Protein AF-A0A6P8BNG7-F1 (afdb_monomer)

pLDDT: mean 71.92, std 18.27, range [29.61, 96.62]

Solvent-accessible surface area (backbone atoms only — not comparable to full-atom values): 13977 Å² total; per-residue (Å²): 140,61,68,69,61,47,49,58,65,32,48,89,74,22,69,68,39,31,49,51,52,50,54,54,48,46,53,56,26,31,39,44,62,36,64,64,68,92,73,90,42,76,70,61,62,74,72,51,60,65,70,62,52,53,53,48,52,54,29,51,51,50,28,48,56,41,68,75,39,103,54,68,57,58,70,78,61,33,73,74,54,62,38,73,68,58,69,58,66,58,50,67,60,39,77,77,53,88,87,88,82,93,77,88,77,88,73,80,86,69,86,77,78,82,77,82,83,78,64,98,82,62,87,66,76,75,76,78,73,74,79,76,81,55,75,90,72,54,78,91,44,72,71,58,53,53,54,52,50,47,50,51,33,50,53,52,52,50,49,55,54,49,53,53,48,53,53,38,70,73,55,38,74,57,60,82,71,38,67,66,51,56,48,47,60,66,66,64,47,79,58,47,62,55,50,51,54,52,48,52,51,33,50,55,51,38,51,54,51,47,52,55,48,52,49,48,67,65,45,65,78,75,66,86,76,88,129

Sequence (227 aa):
MSSLLQSFLDPKKNSSAAHHVKAALSRRLRNCGYRCNEVESKEVFNRLPRETVDAQNHGLKRAMDLSASPGFLPQNLQAMQTPFRSSLLAHVKKEAGQIPVFHQARFFSSGAAEQKHSDPTDTKMNILRPLSPHLPVYKPQLNSTLSITFRISGMFLSAVVFSFYLIYLKMGPICLSFNSFYQFLFYSSKLHLVTLELSALAIAYHIWGGIRHLRQDFGGLRGKRLK

Secondary structure (DSSP, 8-state):
--HHHHHHH-TTT-HHHHHHHHHHHHHHHHHHT--------HHHHHTS-HHHHHHHHHHHHHHHHHHHSSPPPPHHHHHT--TT--HHHHHHHHTTS----------------------TT--------PPPP-TTTPPPPHHHHHHHHHHHHHHHHHHHHHHHHHHHHHHTTHHHH-HHHHHHHHHS-THHHHHHHHHHHHHHHHHHHHHHHHHHHHHGGG-----

Organism: Punica granatum (NCBI:txid22663)

Structure (mmCIF, N/CA/C/O backbone):
data_AF-A0A6P8BNG7-F1
#
_entry.id   AF-A0A6P8BNG7-F1
#
loop_
_atom_site.group_PDB
_atom_site.id
_atom_site.type_symbol
_atom_site.label_atom_id
_atom_site.label_alt_id
_atom_site.label_comp_id
_atom_site.label_asym_id
_atom_site.label_entity_id
_atom_site.label_seq_id
_atom_site.pdbx_PDB_ins_code
_atom_site.Cartn_x
_atom_site.Cartn_y
_atom_site.Cartn_z
_atom_site.occupancy
_atom_site.B_iso_or_equiv
_atom_site.auth_seq_id
_atom_site.auth_comp_id
_atom_site.auth_asym_id
_atom_site.auth_atom_id
_atom_site.pdbx_PDB_model_num
ATOM 1 N N . MET A 1 1 ? 0.221 -33.194 -0.164 1.00 48.75 1 MET A N 1
ATOM 2 C CA . MET A 1 1 ? -0.411 -33.956 0.944 1.00 48.75 1 MET A CA 1
ATOM 3 C C . MET A 1 1 ? -1.652 -33.243 1.521 1.00 48.75 1 MET A C 1
ATOM 5 O O . MET A 1 1 ? -1.891 -33.309 2.717 1.00 48.75 1 MET A O 1
ATOM 9 N N . SER A 1 2 ? -2.469 -32.567 0.699 1.00 59.56 2 SER A N 1
ATOM 10 C CA . SER A 1 2 ? -3.514 -31.629 1.164 1.00 59.56 2 SER A CA 1
ATOM 11 C C . SER A 1 2 ? -4.967 -32.084 0.952 1.00 59.56 2 SER A C 1
ATOM 13 O O . SER A 1 2 ? -5.852 -31.527 1.595 1.00 59.56 2 SER A O 1
ATOM 15 N N . SER A 1 3 ? -5.249 -33.095 0.117 1.00 64.25 3 SER A N 1
ATOM 16 C CA . SER A 1 3 ? -6.641 -33.489 -0.182 1.00 64.25 3 SER A CA 1
ATOM 17 C C . SER A 1 3 ? -7.292 -34.337 0.919 1.00 64.25 3 SER A C 1
ATOM 19 O O . SER A 1 3 ? -8.481 -34.184 1.193 1.00 64.25 3 SER A O 1
ATOM 21 N N . LEU A 1 4 ? -6.512 -35.180 1.609 1.00 65.06 4 LEU A N 1
ATOM 22 C CA . LEU A 1 4 ? -7.011 -35.996 2.722 1.00 65.06 4 LEU A CA 1
ATOM 23 C C . LEU A 1 4 ? -7.458 -35.119 3.897 1.00 65.06 4 LEU A C 1
ATOM 25 O O . LEU A 1 4 ? -8.572 -35.282 4.386 1.00 65.06 4 LEU A O 1
ATOM 29 N N . LEU A 1 5 ? -6.656 -34.127 4.294 1.00 65.94 5 LEU A N 1
ATOM 30 C CA . LEU A 1 5 ? -7.022 -33.200 5.373 1.00 65.94 5 LEU A CA 1
ATOM 31 C C . LEU A 1 5 ? -8.223 -32.313 5.016 1.00 65.94 5 LEU A C 1
ATOM 33 O O . LEU A 1 5 ? -9.061 -32.064 5.879 1.00 65.94 5 LEU A O 1
ATOM 37 N N . GLN A 1 6 ? -8.359 -31.895 3.753 1.00 67.62 6 GLN A N 1
ATOM 38 C CA . GLN A 1 6 ? -9.561 -31.191 3.291 1.00 67.62 6 GLN A CA 1
ATOM 39 C C . GLN A 1 6 ? -10.814 -32.066 3.419 1.00 67.62 6 GLN A C 1
ATOM 41 O O . GLN A 1 6 ? -11.834 -31.598 3.914 1.00 67.62 6 GLN A O 1
ATOM 46 N N . SER A 1 7 ? -10.726 -33.359 3.090 1.00 66.19 7 SER A N 1
ATOM 47 C CA . SER A 1 7 ? -11.871 -34.272 3.217 1.00 66.19 7 SER A CA 1
ATOM 48 C C . SER A 1 7 ? -12.347 -34.469 4.664 1.00 66.19 7 SER A C 1
ATOM 50 O O . SER A 1 7 ? -13.546 -34.623 4.894 1.00 66.19 7 SER A O 1
ATOM 52 N N . PHE A 1 8 ? -11.434 -34.395 5.641 1.00 71.56 8 PHE A N 1
ATOM 53 C CA . PHE A 1 8 ? -11.777 -34.472 7.065 1.00 71.56 8 PHE A CA 1
ATOM 54 C C . PHE A 1 8 ? -12.420 -33.186 7.597 1.00 71.56 8 PHE A C 1
ATOM 56 O O . PHE A 1 8 ? -13.224 -33.252 8.530 1.00 71.56 8 PHE A O 1
ATOM 63 N N . LEU A 1 9 ? -12.076 -32.034 7.015 1.00 73.38 9 LEU A N 1
ATOM 64 C CA . LEU A 1 9 ? -12.580 -30.717 7.409 1.00 73.38 9 LEU A CA 1
ATOM 65 C C . LEU A 1 9 ? -13.880 -30.326 6.687 1.00 73.38 9 LEU A C 1
ATOM 67 O O . LEU A 1 9 ? -14.610 -29.473 7.190 1.00 73.38 9 LEU A O 1
ATOM 71 N N . ASP A 1 10 ? -14.194 -30.952 5.550 1.00 75.19 10 ASP A N 1
ATOM 72 C CA . ASP A 1 10 ? -15.403 -30.685 4.772 1.00 75.19 10 ASP A CA 1
ATOM 73 C C . ASP A 1 10 ? -16.670 -31.192 5.503 1.00 75.19 10 ASP A C 1
ATOM 75 O O . ASP A 1 10 ? -16.908 -32.405 5.574 1.00 75.19 10 ASP A O 1
ATOM 79 N N . PRO A 1 11 ? -17.577 -30.305 5.969 1.00 72.06 11 PRO A N 1
ATOM 80 C CA . PRO A 1 11 ? -18.799 -30.706 6.675 1.00 72.06 11 PRO A CA 1
ATOM 81 C C . PRO A 1 11 ? -19.807 -31.433 5.772 1.00 72.06 11 PRO A C 1
ATOM 83 O O . PRO A 1 11 ? -20.764 -32.015 6.267 1.00 72.06 11 PRO A O 1
ATOM 86 N N . LYS A 1 12 ? -19.608 -31.410 4.448 1.00 75.12 12 LYS A N 1
ATOM 87 C CA . LYS A 1 12 ? -20.410 -32.190 3.494 1.00 75.12 12 LYS A CA 1
ATOM 88 C C . LYS A 1 12 ? -19.975 -33.656 3.403 1.00 75.12 12 LYS A C 1
ATOM 90 O O . LYS A 1 12 ? -20.780 -34.490 3.010 1.00 75.12 12 LYS A O 1
ATOM 95 N N . LYS A 1 13 ? -18.717 -33.967 3.732 1.00 77.75 13 LYS A N 1
ATOM 96 C CA . LYS A 1 13 ? -18.130 -35.310 3.581 1.00 77.75 13 LYS A CA 1
ATOM 97 C C . LYS A 1 13 ? -17.953 -36.028 4.917 1.00 77.75 13 LYS A C 1
ATOM 99 O O . LYS A 1 13 ? -17.973 -37.252 4.952 1.00 77.75 13 LYS A O 1
ATOM 104 N N . ASN A 1 14 ? -17.817 -35.280 6.014 1.00 81.44 14 ASN A N 1
ATOM 105 C CA . ASN A 1 14 ? -17.599 -35.826 7.347 1.00 81.44 14 ASN A CA 1
ATOM 106 C C . ASN A 1 14 ? -18.756 -35.483 8.305 1.00 81.44 14 ASN A C 1
ATOM 108 O O . ASN A 1 14 ? -18.987 -34.319 8.633 1.00 81.44 14 ASN A O 1
ATOM 112 N N . SER A 1 15 ? -19.441 -36.514 8.809 1.00 79.00 15 SER A N 1
ATOM 113 C CA . SER A 1 15 ? -20.569 -36.384 9.744 1.00 79.00 15 SER A CA 1
ATOM 114 C C . SER A 1 15 ? -20.177 -35.728 11.076 1.00 79.00 15 SER A C 1
ATOM 116 O O . SER A 1 15 ? -20.947 -34.941 11.629 1.00 79.00 15 SER A O 1
ATOM 118 N N . SER A 1 16 ? -18.957 -35.964 11.577 1.00 76.88 16 SER A N 1
ATOM 119 C CA . SER A 1 16 ? -18.498 -35.339 12.826 1.00 76.88 16 SER A CA 1
ATOM 120 C C . SER A 1 16 ? -18.251 -33.841 12.641 1.00 76.88 16 SER A C 1
ATOM 122 O O . SER A 1 16 ? -18.732 -33.034 13.440 1.00 76.88 16 SER A O 1
ATOM 124 N N . ALA A 1 17 ? -17.605 -33.446 11.539 1.00 79.06 17 ALA A N 1
ATOM 125 C CA . ALA A 1 17 ? -17.449 -32.044 11.159 1.00 79.06 17 ALA A CA 1
ATOM 126 C C . ALA A 1 17 ? -18.817 -31.370 10.950 1.00 79.06 17 ALA A C 1
ATOM 128 O O . ALA A 1 17 ? -19.047 -30.270 11.457 1.00 79.06 17 ALA A O 1
ATOM 129 N N . ALA A 1 18 ? -19.761 -32.057 10.298 1.00 77.44 18 ALA A N 1
ATOM 130 C CA . ALA A 1 18 ? -21.133 -31.586 10.124 1.00 77.44 18 ALA A CA 1
ATOM 131 C C . ALA A 1 18 ? -21.838 -31.357 11.472 1.00 77.44 18 ALA A C 1
ATOM 133 O O . ALA A 1 18 ? -22.446 -30.307 11.687 1.00 77.44 18 ALA A O 1
ATOM 134 N N . HIS A 1 19 ? -21.715 -32.303 12.409 1.00 80.38 19 HIS A N 1
ATOM 135 C CA . HIS A 1 19 ? -22.287 -32.197 13.749 1.00 80.38 19 HIS A CA 1
ATOM 136 C C . HIS A 1 19 ? -21.672 -31.033 14.535 1.00 80.38 19 HIS A C 1
ATOM 138 O O . HIS A 1 19 ? -22.399 -30.257 15.154 1.00 80.38 19 HIS A O 1
ATOM 144 N N . HIS A 1 20 ? -20.351 -30.852 14.466 1.00 81.38 20 HIS A N 1
ATOM 145 C CA . HIS A 1 20 ? -19.661 -29.732 15.105 1.00 81.38 20 HIS A CA 1
ATOM 146 C C . HIS A 1 20 ? -20.097 -28.377 14.540 1.00 81.38 20 HIS A C 1
ATOM 148 O O . HIS A 1 20 ? -20.417 -27.470 15.313 1.00 81.38 20 HIS A O 1
ATOM 154 N N . VAL A 1 21 ? -20.168 -28.241 13.212 1.00 79.69 21 VAL A N 1
ATOM 155 C CA . VAL A 1 21 ? -20.648 -27.020 12.549 1.00 79.69 21 VAL A CA 1
ATOM 156 C C . VAL A 1 21 ? -22.103 -26.751 12.927 1.00 79.69 21 VAL A C 1
ATOM 158 O O . VAL A 1 21 ? -22.428 -25.640 13.344 1.00 79.69 21 VAL A O 1
ATOM 161 N N . LYS A 1 22 ? -22.969 -27.770 12.889 1.00 81.25 22 LYS A N 1
ATOM 162 C CA . LYS A 1 22 ? -24.381 -27.656 13.273 1.00 81.25 22 LYS A CA 1
ATOM 163 C C . LYS A 1 22 ? -24.541 -27.264 14.741 1.00 81.25 22 LYS A C 1
ATOM 165 O O . LYS A 1 22 ? -25.327 -26.371 15.048 1.00 81.25 22 LYS A O 1
ATOM 170 N N . ALA A 1 23 ? -23.774 -27.861 15.651 1.00 80.94 23 ALA A N 1
ATOM 171 C CA . ALA A 1 23 ? -23.800 -27.533 17.073 1.00 80.94 23 ALA A CA 1
ATOM 172 C C . ALA A 1 23 ? -23.309 -26.099 17.337 1.00 80.94 23 ALA A C 1
ATOM 174 O O . ALA A 1 23 ? -23.965 -25.353 18.070 1.00 80.94 23 ALA A O 1
ATOM 175 N N . ALA A 1 24 ? -22.210 -25.678 16.709 1.00 80.06 24 ALA A N 1
ATOM 176 C CA . ALA A 1 24 ? -21.668 -24.327 16.847 1.00 80.06 24 ALA A CA 1
ATOM 177 C C . ALA A 1 24 ? -22.615 -23.264 16.268 1.00 80.06 24 ALA A C 1
ATOM 179 O O . ALA A 1 24 ? -22.904 -22.262 16.929 1.00 80.06 24 ALA A O 1
ATOM 180 N N . LEU A 1 25 ? -23.155 -23.514 15.073 1.00 75.25 25 LEU A N 1
ATOM 181 C CA . LEU A 1 25 ? -24.126 -22.645 14.418 1.00 75.25 25 LEU A CA 1
ATOM 182 C C . LEU A 1 25 ? -25.422 -22.569 15.237 1.00 75.25 25 LEU A C 1
ATOM 184 O O . LEU A 1 25 ? -25.923 -21.475 15.467 1.00 75.25 25 LEU A O 1
ATOM 188 N N . SER A 1 26 ? -25.904 -23.689 15.791 1.00 77.56 26 SER A N 1
ATOM 189 C CA . SER A 1 26 ? -27.100 -23.713 16.649 1.00 77.56 26 SER A CA 1
ATOM 190 C C . SER A 1 26 ? -26.991 -22.776 17.850 1.00 77.56 26 SER A C 1
ATOM 192 O O . SER A 1 26 ? -27.960 -22.113 18.204 1.00 77.56 26 SER A O 1
ATOM 194 N N . ARG A 1 27 ? -25.811 -22.711 18.482 1.00 76.31 27 ARG A N 1
ATOM 195 C CA . ARG A 1 27 ? -25.569 -21.857 19.650 1.00 76.31 27 ARG A CA 1
ATOM 196 C C . ARG A 1 27 ? -25.579 -20.389 19.244 1.00 76.31 27 ARG A C 1
ATOM 198 O O . ARG A 1 27 ? -26.250 -19.592 19.880 1.00 76.31 27 ARG A O 1
ATOM 205 N N . ARG A 1 28 ? -24.903 -20.051 18.144 1.00 73.69 28 ARG A N 1
ATOM 206 C CA . ARG A 1 28 ? -24.875 -18.678 17.619 1.00 73.69 28 ARG A CA 1
ATOM 207 C C . ARG A 1 28 ? -26.258 -18.197 17.185 1.00 73.69 28 ARG A C 1
ATOM 209 O O . ARG A 1 28 ? -26.662 -17.100 17.544 1.00 73.69 28 ARG A O 1
ATOM 216 N N . LEU A 1 29 ? -27.003 -19.044 16.481 1.00 73.38 29 LEU A N 1
ATOM 217 C CA . LEU A 1 29 ? -28.357 -18.738 16.027 1.00 73.38 29 LEU A CA 1
ATOM 218 C C . LEU A 1 29 ? -29.333 -18.556 17.190 1.00 73.38 29 LEU A C 1
ATOM 220 O O . LEU A 1 29 ? -30.146 -17.639 17.139 1.00 73.38 29 LEU A O 1
ATOM 224 N N . ARG A 1 30 ? -29.215 -19.364 18.254 1.00 73.94 30 ARG A N 1
ATOM 225 C CA . ARG A 1 30 ? -30.005 -19.176 19.482 1.00 73.94 30 ARG A CA 1
ATOM 226 C C . ARG A 1 30 ? -29.682 -17.861 20.193 1.00 73.94 30 ARG A C 1
ATOM 228 O O . ARG A 1 30 ? -30.573 -17.177 20.677 1.00 73.94 30 ARG A O 1
ATOM 235 N N . ASN A 1 31 ? -28.415 -17.465 20.210 1.00 74.12 31 ASN A N 1
ATOM 236 C CA . ASN A 1 31 ? -28.016 -16.208 20.840 1.00 74.12 31 ASN A CA 1
ATOM 237 C C . ASN A 1 31 ? -28.569 -14.977 20.097 1.00 74.12 31 ASN A C 1
ATOM 239 O O . ASN A 1 31 ? -28.891 -13.978 20.738 1.00 74.12 31 ASN A O 1
ATOM 243 N N . CYS A 1 32 ? -28.694 -15.056 18.767 1.00 67.44 32 CYS A N 1
ATOM 244 C CA . CYS A 1 32 ? -29.199 -13.972 17.911 1.00 67.44 32 CYS A CA 1
ATOM 245 C C . CYS A 1 32 ? -30.701 -14.072 17.598 1.00 67.44 32 CYS A C 1
ATOM 247 O O . CYS A 1 32 ? -31.278 -13.163 17.009 1.00 67.44 32 CYS A O 1
ATOM 249 N N . GLY A 1 33 ? -31.341 -15.187 17.941 1.00 65.69 33 GLY A N 1
ATOM 250 C CA . GLY A 1 33 ? -32.740 -15.455 17.638 1.00 65.69 33 GLY A CA 1
ATOM 251 C C . GLY A 1 33 ? -33.125 -15.605 16.177 1.00 65.69 33 GLY A C 1
ATOM 252 O O . GLY A 1 33 ? -34.293 -15.423 15.827 1.00 65.69 33 GLY A O 1
ATOM 253 N N . TYR A 1 34 ? -32.166 -15.988 15.340 1.00 71.31 34 TYR A N 1
ATOM 254 C CA . TYR A 1 34 ? -32.372 -16.174 13.911 1.00 71.31 34 TYR A CA 1
ATOM 255 C C . TYR A 1 34 ? -32.607 -17.651 13.566 1.00 71.31 34 TYR A C 1
ATOM 257 O O . TYR A 1 34 ? -31.960 -18.542 14.121 1.00 71.31 34 TYR A O 1
ATOM 265 N N . ARG A 1 35 ? -33.532 -17.929 12.639 1.00 67.19 35 ARG A N 1
ATOM 266 C CA . ARG A 1 35 ? -33.760 -19.279 12.095 1.00 67.19 35 ARG A CA 1
ATOM 267 C C . ARG A 1 35 ? -33.115 -19.382 10.720 1.00 67.19 35 ARG A C 1
ATOM 269 O O . ARG A 1 35 ? -33.379 -18.551 9.856 1.00 67.19 35 ARG A O 1
ATOM 276 N N . CYS A 1 36 ? -32.295 -20.410 10.512 1.00 59.91 36 CYS A N 1
ATOM 277 C CA . CYS A 1 36 ? -31.757 -20.707 9.191 1.00 59.91 36 CYS A CA 1
ATOM 278 C C . CYS A 1 36 ? -32.827 -21.431 8.380 1.00 59.91 36 CYS A C 1
ATOM 280 O O . CYS A 1 36 ? -33.099 -22.606 8.616 1.00 59.91 36 CYS A O 1
ATOM 282 N N . ASN A 1 37 ? -33.419 -20.724 7.425 1.00 62.50 37 ASN A N 1
ATOM 283 C CA . ASN A 1 37 ? -34.220 -21.352 6.389 1.00 62.50 37 ASN A CA 1
ATOM 284 C C . ASN A 1 37 ? -33.305 -21.635 5.195 1.00 62.50 37 ASN A C 1
ATOM 286 O O . ASN A 1 37 ? -32.643 -20.729 4.693 1.00 62.50 37 ASN A O 1
ATOM 290 N N . GLU A 1 38 ? -33.269 -22.888 4.750 1.00 51.25 38 GLU A N 1
ATOM 291 C CA . GLU A 1 38 ? -32.654 -23.291 3.483 1.00 51.25 38 GLU A CA 1
ATOM 292 C C . GLU A 1 38 ? -33.557 -22.819 2.334 1.00 51.25 38 GLU A C 1
ATOM 294 O O . GLU A 1 38 ? -34.295 -23.597 1.741 1.00 51.25 38 GLU A O 1
ATOM 299 N N . VAL A 1 39 ? -33.594 -21.512 2.065 1.00 55.66 39 VAL A N 1
ATOM 300 C CA . VAL A 1 39 ? -34.206 -21.002 0.832 1.00 55.66 39 VAL A CA 1
ATOM 301 C C . VAL A 1 39 ? -33.079 -20.824 -0.170 1.00 55.66 39 VAL A C 1
ATOM 303 O O . VAL A 1 39 ? -32.381 -19.815 -0.174 1.00 55.66 39 VAL A O 1
ATOM 306 N N . GLU A 1 40 ? -32.869 -21.853 -0.983 1.00 54.53 40 GLU A N 1
ATOM 307 C CA . GLU A 1 40 ? -31.743 -21.953 -1.916 1.00 54.53 40 GLU A CA 1
ATOM 308 C C . GLU A 1 40 ? -31.955 -21.129 -3.202 1.00 54.53 40 GLU A C 1
ATOM 310 O O . GLU A 1 40 ? -31.053 -21.001 -4.023 1.00 54.53 40 GLU A O 1
ATOM 315 N N . SER A 1 41 ? -33.129 -20.518 -3.410 1.00 56.16 41 SER A N 1
ATOM 316 C CA . SER A 1 41 ? -33.421 -19.775 -4.644 1.00 56.16 41 SER A CA 1
ATOM 317 C C . SER A 1 41 ? -34.377 -18.599 -4.437 1.00 56.16 41 SER A C 1
ATOM 319 O O . SER A 1 41 ? -35.418 -18.727 -3.792 1.00 56.16 41 SER A O 1
ATOM 321 N N . LYS A 1 42 ? -34.046 -17.451 -5.053 1.00 60.56 42 LYS A N 1
ATOM 322 C CA . LYS A 1 42 ? -34.876 -16.225 -5.073 1.00 60.56 42 LYS A CA 1
ATOM 323 C C . LYS A 1 42 ? -36.287 -16.476 -5.618 1.00 60.56 42 LYS A C 1
ATOM 325 O O . LYS A 1 42 ? -37.234 -15.818 -5.206 1.00 60.56 42 LYS A O 1
ATOM 330 N N . GLU A 1 43 ? -36.429 -17.454 -6.510 1.00 65.94 43 GLU A N 1
ATOM 331 C CA . GLU A 1 43 ? -37.717 -17.853 -7.075 1.00 65.94 43 GLU A CA 1
ATOM 332 C C . GLU A 1 43 ? -38.660 -18.446 -6.021 1.00 65.94 43 GLU A C 1
ATOM 334 O O . GLU A 1 43 ? -39.836 -18.094 -5.973 1.00 65.94 43 GLU A O 1
ATOM 339 N N . VAL A 1 44 ? -38.139 -19.294 -5.131 1.00 63.12 44 VAL A N 1
ATOM 340 C CA . VAL A 1 44 ? -38.925 -19.899 -4.049 1.00 63.12 44 VAL A CA 1
ATOM 341 C C . VAL A 1 44 ? -39.357 -18.828 -3.054 1.00 63.12 44 VAL A C 1
ATOM 343 O O . VAL A 1 44 ? -40.495 -18.851 -2.605 1.00 63.12 44 VAL A O 1
ATOM 346 N N . PHE A 1 45 ? -38.495 -17.845 -2.772 1.00 66.94 45 PHE A N 1
ATOM 347 C CA . PHE A 1 45 ? -38.824 -16.724 -1.888 1.00 66.94 45 PHE A CA 1
ATOM 348 C C . PHE A 1 45 ? -40.037 -15.916 -2.377 1.00 66.94 45 PHE A C 1
ATOM 350 O O . PHE A 1 45 ? -40.902 -15.564 -1.580 1.00 66.94 45 PHE A O 1
ATOM 357 N N . ASN A 1 46 ? -40.145 -15.688 -3.689 1.00 69.00 46 ASN A N 1
ATOM 358 C CA . ASN A 1 46 ? -41.248 -14.925 -4.283 1.00 69.00 46 ASN A CA 1
ATOM 359 C C . ASN A 1 46 ? -42.590 -15.678 -4.302 1.00 69.00 46 ASN A C 1
ATOM 361 O O . ASN A 1 46 ? -43.629 -15.047 -4.477 1.00 69.00 46 ASN A O 1
ATOM 365 N N . ARG A 1 47 ? -42.584 -17.005 -4.115 1.00 74.50 47 ARG A N 1
ATOM 366 C CA . ARG A 1 47 ? -43.796 -17.842 -4.051 1.00 74.50 47 ARG A CA 1
ATOM 367 C C . ARG A 1 47 ? -44.334 -18.013 -2.625 1.00 74.50 47 ARG A C 1
ATOM 369 O O . ARG A 1 47 ? -45.361 -18.656 -2.434 1.00 74.50 47 ARG A O 1
ATOM 376 N N . LEU A 1 48 ? -43.640 -17.480 -1.619 1.00 67.38 48 LEU A N 1
ATOM 377 C CA . LEU A 1 48 ? -43.992 -17.697 -0.219 1.00 67.38 48 LEU A CA 1
ATOM 378 C C . LEU A 1 48 ? -45.184 -16.845 0.240 1.00 67.38 48 LEU A C 1
ATOM 380 O O . LEU A 1 48 ? -45.311 -15.688 -0.170 1.00 67.38 48 LEU A O 1
ATOM 384 N N . PRO A 1 49 ? -46.012 -17.363 1.169 1.00 77.44 49 PRO A N 1
ATOM 385 C CA . PRO A 1 49 ? -47.022 -16.560 1.847 1.00 77.44 49 PRO A CA 1
ATOM 386 C C . PRO A 1 49 ? -46.383 -15.351 2.535 1.00 77.44 49 PRO A C 1
ATOM 388 O O .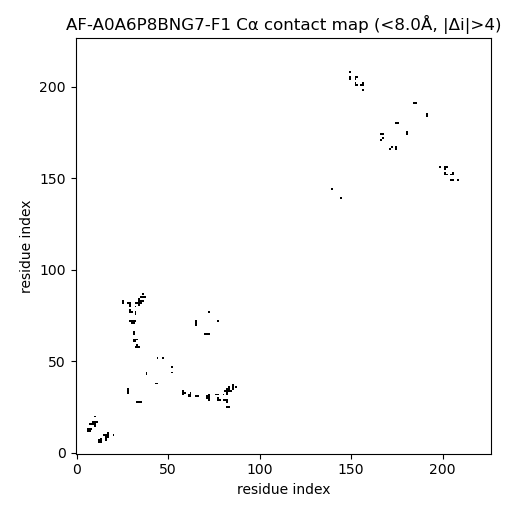 PRO A 1 49 ? -45.370 -15.496 3.232 1.00 77.44 49 PRO A O 1
ATOM 391 N N . ARG A 1 50 ? -46.999 -14.171 2.387 1.00 73.44 50 ARG A N 1
ATOM 392 C CA . ARG A 1 50 ? -46.489 -12.896 2.929 1.00 73.44 50 ARG A CA 1
ATOM 393 C C . ARG A 1 50 ? -46.181 -12.972 4.426 1.00 73.44 50 ARG A C 1
ATOM 395 O O . ARG A 1 50 ? -45.106 -12.554 4.833 1.00 73.44 50 ARG A O 1
ATOM 402 N N . GLU A 1 51 ? -47.013 -13.660 5.206 1.00 74.44 51 GLU A N 1
ATOM 403 C CA . GLU A 1 51 ? -46.791 -13.867 6.646 1.00 74.44 51 GLU A CA 1
ATOM 404 C C . GLU A 1 51 ? -45.448 -14.541 6.970 1.00 74.44 51 GLU A C 1
ATOM 406 O O . GLU A 1 51 ? -44.777 -14.198 7.945 1.00 74.44 51 GLU A O 1
ATOM 411 N N . THR A 1 52 ? -45.023 -15.502 6.144 1.00 72.25 52 THR A N 1
ATOM 412 C CA . THR A 1 52 ? -43.744 -16.195 6.350 1.00 72.25 52 THR A CA 1
ATOM 413 C C . THR A 1 52 ? -42.556 -15.308 6.001 1.00 72.25 52 THR A C 1
ATOM 415 O O . THR A 1 52 ? -41.526 -15.379 6.673 1.00 72.25 52 THR A O 1
ATOM 418 N N . VAL A 1 53 ? -42.712 -14.448 4.993 1.00 76.25 53 VAL A N 1
ATOM 419 C CA . VAL A 1 53 ? -41.709 -13.466 4.573 1.00 76.25 53 VAL A CA 1
ATOM 420 C C . VAL A 1 53 ? -41.566 -12.372 5.629 1.00 76.25 53 VAL A C 1
ATOM 422 O O . VAL A 1 53 ? -40.454 -12.062 6.051 1.00 76.25 53 VAL A O 1
ATOM 425 N N . ASP A 1 54 ? -42.677 -11.857 6.147 1.00 79.31 54 ASP A N 1
ATOM 426 C CA . ASP A 1 54 ? -42.681 -10.821 7.179 1.00 79.31 54 ASP A CA 1
ATOM 427 C C . ASP A 1 54 ? -42.091 -11.341 8.496 1.00 79.31 54 ASP A C 1
ATOM 429 O O . ASP A 1 54 ? -41.263 -10.676 9.122 1.00 79.31 54 ASP A O 1
ATOM 433 N N . ALA A 1 55 ? -42.394 -12.589 8.873 1.00 74.94 55 ALA A N 1
ATOM 434 C CA . ALA A 1 55 ? -41.768 -13.244 10.019 1.00 74.94 55 ALA A CA 1
ATOM 435 C C . ALA A 1 55 ? -40.245 -13.422 9.848 1.00 74.94 55 ALA A C 1
ATOM 437 O O . ALA A 1 55 ? -39.494 -13.267 10.819 1.00 74.94 55 ALA A O 1
ATOM 438 N N . GLN A 1 56 ? -39.773 -13.727 8.632 1.00 74.50 56 GLN A N 1
ATOM 439 C CA . GLN A 1 56 ? -38.341 -13.802 8.320 1.00 74.50 56 GLN A CA 1
ATOM 440 C C . GLN A 1 56 ? -37.676 -12.427 8.422 1.00 74.50 56 GLN A C 1
ATOM 442 O O . GLN A 1 56 ? -36.654 -12.294 9.097 1.00 74.50 56 GLN A O 1
ATOM 447 N N . ASN A 1 57 ? -38.288 -11.400 7.835 1.00 80.06 57 ASN A N 1
ATOM 448 C CA . ASN A 1 57 ? -37.798 -10.024 7.880 1.00 80.06 57 ASN A CA 1
ATOM 449 C C . ASN A 1 57 ? -37.743 -9.489 9.320 1.00 80.06 57 ASN A C 1
ATOM 451 O O . ASN A 1 57 ? -36.748 -8.886 9.723 1.00 80.06 57 ASN A O 1
ATOM 455 N N . HIS A 1 58 ? -38.753 -9.783 10.142 1.00 79.69 58 HIS A N 1
ATOM 456 C CA . HIS A 1 58 ? -38.760 -9.446 11.569 1.00 79.69 58 HIS A CA 1
ATOM 457 C C . HIS A 1 58 ? -37.682 -10.201 12.360 1.00 79.69 58 HIS A C 1
ATOM 459 O O . HIS A 1 58 ? -37.095 -9.657 13.297 1.00 79.69 58 HIS A O 1
ATOM 465 N N . GLY A 1 59 ? -37.402 -11.460 12.012 1.00 77.00 59 GLY A N 1
ATOM 466 C CA . GLY A 1 59 ? -36.290 -12.221 12.586 1.00 77.00 59 GLY A CA 1
ATOM 467 C C . GLY A 1 59 ? -34.929 -11.615 12.238 1.00 77.00 59 GLY A C 1
ATOM 468 O O . GLY A 1 59 ? -34.091 -11.449 13.122 1.00 77.00 59 GLY A O 1
ATOM 469 N N . LEU A 1 60 ? -34.735 -11.240 10.973 1.00 77.94 60 LEU A N 1
ATOM 470 C CA . LEU A 1 60 ? -33.506 -10.624 10.476 1.00 77.94 60 LEU A CA 1
ATOM 471 C C . LEU A 1 60 ? -33.253 -9.259 11.129 1.00 77.94 60 LEU A C 1
ATOM 473 O O . LEU A 1 60 ? -32.150 -9.001 11.605 1.00 77.94 60 LEU A O 1
ATOM 477 N N . LYS A 1 61 ? -34.285 -8.411 11.204 1.00 82.88 61 LYS A N 1
ATOM 478 C CA . LYS A 1 61 ? -34.205 -7.089 11.834 1.00 82.88 61 LYS A CA 1
ATOM 479 C C . LYS A 1 61 ? -33.818 -7.195 13.309 1.00 82.88 61 LYS A C 1
ATOM 481 O O . LYS A 1 61 ? -32.854 -6.569 13.726 1.00 82.88 61 LYS A O 1
ATOM 486 N N . ARG A 1 62 ? -34.465 -8.092 14.065 1.00 77.38 62 ARG A N 1
ATOM 487 C CA . ARG A 1 62 ? -34.104 -8.346 15.471 1.00 77.38 62 ARG A CA 1
ATOM 488 C C . ARG A 1 62 ? -32.670 -8.844 15.635 1.00 77.38 62 ARG A C 1
ATOM 490 O O . ARG A 1 62 ? -31.983 -8.406 16.549 1.00 77.38 62 ARG A O 1
ATOM 497 N N . ALA A 1 63 ? -32.207 -9.739 14.764 1.00 74.88 63 ALA A N 1
ATOM 498 C CA . ALA A 1 63 ? -30.825 -10.214 14.808 1.00 74.88 63 ALA A CA 1
ATOM 499 C C . ALA A 1 63 ? -29.817 -9.086 14.516 1.00 74.88 63 ALA A C 1
ATOM 501 O O . ALA A 1 63 ? -28.746 -9.052 15.117 1.00 74.88 63 ALA A O 1
ATOM 502 N N . MET A 1 64 ? -30.168 -8.156 13.624 1.00 76.38 64 MET A N 1
ATOM 503 C CA . MET A 1 64 ? -29.358 -6.983 13.292 1.00 76.38 64 MET A CA 1
ATOM 504 C C . MET A 1 64 ? -29.292 -5.988 14.455 1.00 76.38 64 MET A C 1
ATOM 506 O O . MET A 1 64 ? -28.200 -5.558 14.821 1.00 76.38 64 MET A O 1
ATOM 510 N N . ASP A 1 65 ? -30.426 -5.703 15.097 1.00 80.94 65 ASP A N 1
ATOM 511 C CA . ASP A 1 65 ? -30.499 -4.837 16.280 1.00 80.94 65 ASP A CA 1
ATOM 512 C C . ASP A 1 65 ? -29.678 -5.416 17.449 1.00 80.94 65 ASP A C 1
ATOM 514 O O . ASP A 1 65 ? -28.925 -4.705 18.116 1.00 80.94 65 ASP A O 1
ATOM 518 N N . LEU A 1 66 ? -29.747 -6.737 17.650 1.00 73.06 66 LEU A N 1
ATOM 519 C CA . LEU A 1 66 ? -28.940 -7.463 18.639 1.00 73.06 66 LEU A CA 1
ATOM 520 C C . LEU A 1 66 ? -27.457 -7.559 18.265 1.00 73.06 66 LEU A C 1
ATOM 522 O O . LEU A 1 66 ? -26.631 -7.792 19.134 1.00 73.06 66 LEU A O 1
ATOM 526 N N . SER A 1 67 ? -27.097 -7.400 16.992 1.00 71.94 67 SER A N 1
ATOM 527 C CA . SER A 1 67 ? -25.694 -7.300 16.582 1.00 71.94 67 SER A CA 1
ATOM 528 C C . SER A 1 67 ? -25.134 -5.893 16.791 1.00 71.94 67 SER A C 1
ATOM 530 O O . SER A 1 67 ? -23.921 -5.742 16.931 1.00 71.94 67 SER A O 1
ATOM 532 N N . ALA A 1 68 ? -25.989 -4.870 16.759 1.00 74.94 68 ALA A N 1
ATOM 533 C CA . ALA A 1 68 ? -25.604 -3.481 16.983 1.00 74.94 68 ALA A CA 1
ATOM 534 C C . ALA A 1 68 ? -25.458 -3.145 18.479 1.00 74.94 68 ALA A C 1
ATOM 536 O O . ALA A 1 68 ? -24.727 -2.222 18.834 1.00 74.94 68 ALA A O 1
ATOM 537 N N . SER A 1 69 ? -26.119 -3.906 19.355 1.00 67.12 69 SER A N 1
ATOM 538 C CA . SER A 1 69 ? -26.015 -3.799 20.813 1.00 67.12 69 SER A CA 1
ATOM 539 C C . SER A 1 69 ? -25.147 -4.935 21.380 1.00 67.12 69 SER A C 1
ATOM 541 O O . SER A 1 69 ? -25.261 -6.060 20.912 1.00 67.12 69 SER A O 1
ATOM 543 N N . PRO A 1 70 ? -24.304 -4.729 22.408 1.00 59.28 70 PRO A N 1
ATOM 544 C CA . PRO A 1 70 ? -23.480 -5.796 23.003 1.00 59.28 70 PRO A CA 1
ATOM 545 C C . PRO A 1 70 ? -24.274 -6.882 23.771 1.00 59.28 70 PRO A C 1
ATOM 547 O O . PRO A 1 70 ? -23.685 -7.669 24.514 1.00 59.28 70 PRO A O 1
ATOM 550 N N . GLY A 1 71 ? -25.602 -6.931 23.629 1.00 66.62 71 GLY A N 1
ATOM 551 C CA . GLY A 1 71 ? -26.500 -7.829 24.354 1.00 66.62 71 GLY A CA 1
ATOM 552 C C . GLY A 1 71 ? -26.934 -9.050 23.541 1.00 66.62 71 GLY A C 1
ATOM 553 O O . GLY A 1 71 ? -27.273 -8.954 22.366 1.00 66.62 71 GLY A O 1
ATOM 554 N N . PHE A 1 72 ? -26.986 -10.212 24.195 1.00 72.06 72 PHE A N 1
ATOM 555 C CA . PHE A 1 72 ? -27.609 -11.415 23.641 1.00 72.06 72 PHE A CA 1
ATOM 556 C C . PHE A 1 72 ? -29.101 -11.461 23.965 1.00 72.06 72 PHE A C 1
ATOM 558 O O . PHE A 1 72 ? -29.573 -10.830 24.912 1.00 72.06 72 PHE A O 1
ATOM 565 N N . LEU A 1 73 ? -29.845 -12.274 23.216 1.00 74.19 73 LEU A N 1
ATOM 566 C CA . LEU A 1 73 ? -31.243 -12.531 23.528 1.00 74.19 73 LEU A CA 1
ATOM 567 C C . LEU A 1 73 ? -31.390 -13.151 24.937 1.00 74.19 73 LEU A C 1
ATOM 569 O O . LEU A 1 73 ? -30.587 -14.017 25.287 1.00 74.19 73 LEU A O 1
ATOM 573 N N . PRO A 1 74 ? -32.386 -12.773 25.758 1.00 75.25 74 PRO A N 1
ATOM 574 C CA . PRO A 1 74 ? -32.538 -13.317 27.109 1.00 75.25 74 PRO A CA 1
ATOM 575 C C . PRO A 1 74 ? -32.825 -14.830 27.109 1.00 75.25 74 PRO A C 1
ATOM 577 O O . PRO A 1 74 ? -33.459 -15.365 26.195 1.00 75.25 74 PRO A O 1
ATOM 580 N N . GLN A 1 75 ? -32.350 -15.534 28.146 1.00 74.12 75 GLN A N 1
ATOM 581 C CA . GLN A 1 75 ? -32.324 -17.008 28.215 1.00 74.12 75 GLN A CA 1
ATOM 582 C C . GLN A 1 75 ? -33.705 -17.665 28.038 1.00 74.12 75 GLN A C 1
ATOM 584 O O . GLN A 1 75 ? -33.805 -18.724 27.417 1.00 74.12 75 GLN A O 1
ATOM 589 N N . ASN A 1 76 ? -34.781 -17.019 28.501 1.00 77.44 76 ASN A N 1
ATOM 590 C CA . ASN A 1 76 ? -36.153 -17.509 28.339 1.00 77.44 76 ASN A CA 1
ATOM 591 C C . ASN A 1 76 ? -36.583 -17.578 26.862 1.00 77.44 76 ASN A C 1
ATOM 593 O O . ASN A 1 76 ? -37.287 -18.502 26.461 1.00 77.44 76 ASN A O 1
ATOM 597 N N . LEU A 1 77 ? -36.128 -16.629 26.037 1.00 72.81 77 LEU A N 1
ATOM 598 C CA . LEU A 1 77 ? -36.427 -16.598 24.606 1.00 72.81 77 LEU A CA 1
ATOM 599 C C . LEU A 1 77 ? -35.497 -17.517 23.810 1.00 72.81 77 LEU A C 1
ATOM 601 O O . LEU A 1 77 ? -35.922 -18.070 22.797 1.00 72.81 77 LEU A O 1
ATOM 605 N N . GLN A 1 78 ? -34.260 -17.732 24.270 1.00 74.69 78 GLN A N 1
ATOM 606 C CA . GLN A 1 78 ? -33.335 -18.685 23.646 1.00 74.69 78 GLN A CA 1
ATOM 607 C C . GLN A 1 78 ? -33.839 -20.132 23.747 1.00 74.69 78 GLN A C 1
ATOM 609 O O . GLN A 1 78 ? -33.704 -20.901 22.795 1.00 74.69 78 GLN A O 1
ATOM 614 N N . ALA A 1 79 ? -34.447 -20.505 24.879 1.00 74.25 79 ALA A N 1
ATOM 615 C CA . ALA A 1 79 ? -35.006 -21.842 25.087 1.00 74.25 79 ALA A CA 1
ATOM 616 C C . ALA A 1 79 ? -36.192 -22.145 24.151 1.00 74.25 79 ALA A C 1
ATOM 618 O O . ALA A 1 79 ? -36.385 -23.288 23.742 1.00 74.25 79 ALA A O 1
ATOM 619 N N . MET A 1 80 ? -36.950 -21.119 23.748 1.00 72.06 80 MET A N 1
ATOM 620 C CA . MET A 1 80 ? -38.073 -21.250 22.807 1.00 72.06 80 MET A CA 1
ATOM 621 C C . MET A 1 80 ? -37.636 -21.342 21.335 1.00 72.06 80 MET A C 1
ATOM 623 O O . MET A 1 80 ? -38.470 -21.501 20.437 1.00 72.06 80 MET A O 1
ATOM 627 N N . GLN A 1 81 ? -36.338 -21.225 21.043 1.00 70.62 81 GLN A N 1
ATOM 628 C CA . GLN A 1 81 ? -35.856 -21.162 19.671 1.00 70.62 81 GLN A CA 1
ATOM 629 C C . GLN A 1 81 ? -35.502 -22.507 19.074 1.00 70.62 81 GLN A C 1
ATOM 631 O O . GLN A 1 81 ? -34.766 -23.321 19.624 1.00 70.62 81 GLN A O 1
ATOM 636 N N . THR A 1 82 ? -35.966 -22.673 17.842 1.00 74.62 82 THR A N 1
ATOM 637 C CA . THR A 1 82 ? -35.730 -23.845 17.011 1.00 74.62 82 THR A CA 1
ATOM 638 C C . THR A 1 82 ? -34.976 -23.410 15.748 1.00 74.62 82 THR A C 1
ATOM 640 O O . THR A 1 82 ? -35.594 -23.141 14.719 1.00 74.62 82 THR A O 1
ATOM 643 N N . PRO A 1 83 ? -33.633 -23.285 15.806 1.00 62.09 83 PRO A N 1
ATOM 644 C CA . PRO A 1 83 ? -32.838 -22.657 14.742 1.00 62.09 83 PRO A CA 1
ATOM 645 C C . PRO A 1 83 ? -32.841 -23.424 13.408 1.00 62.09 83 PRO A C 1
ATOM 647 O O . PRO A 1 83 ? -32.571 -22.819 12.376 1.00 62.09 83 PRO A O 1
ATOM 650 N N . PHE A 1 84 ? -33.168 -24.723 13.427 1.00 62.16 84 PHE A N 1
ATOM 651 C CA . PHE A 1 84 ? -33.159 -25.618 12.257 1.00 62.16 84 PHE A CA 1
ATOM 652 C C . PHE A 1 84 ? -34.515 -26.261 11.949 1.00 62.16 84 PHE A C 1
ATOM 654 O O . PHE A 1 84 ? -34.578 -27.263 11.239 1.00 62.16 84 PHE A O 1
ATOM 661 N N . ARG A 1 85 ? -35.614 -25.750 12.515 1.00 63.00 85 ARG A N 1
ATOM 662 C CA . ARG A 1 85 ? -36.941 -26.276 12.184 1.00 63.00 85 ARG A CA 1
ATOM 663 C C . ARG A 1 85 ? -37.379 -25.670 10.855 1.00 63.00 85 ARG A C 1
ATOM 665 O O . ARG A 1 85 ? -37.882 -24.550 10.831 1.00 63.00 85 ARG A O 1
ATOM 672 N N . SER A 1 86 ? -37.183 -26.406 9.765 1.00 59.09 86 SER A N 1
ATOM 673 C CA . SER A 1 86 ? -37.671 -26.021 8.444 1.00 59.09 86 SER A CA 1
ATOM 674 C C . SER A 1 86 ? -39.202 -26.093 8.425 1.00 59.09 86 SER A C 1
ATOM 676 O O . SER A 1 86 ? -39.810 -27.147 8.266 1.00 59.09 86 SER A O 1
ATOM 678 N N . SER A 1 87 ? -39.865 -24.949 8.598 1.00 52.31 87 SER A N 1
ATOM 679 C CA . SER A 1 87 ? -41.312 -24.837 8.355 1.00 52.31 87 SER A CA 1
ATOM 680 C C . SER A 1 87 ? -41.663 -25.046 6.874 1.00 52.31 87 SER A C 1
ATOM 682 O O . SER A 1 87 ? -42.788 -25.424 6.554 1.00 52.31 87 SER A O 1
ATOM 684 N N . LEU A 1 88 ? -40.685 -24.832 5.987 1.00 50.62 88 LEU A N 1
ATOM 685 C CA . LEU A 1 88 ? -40.813 -24.861 4.529 1.00 50.62 88 LEU A CA 1
ATOM 686 C C . LEU A 1 88 ? -40.937 -26.264 3.933 1.00 50.62 88 LEU A C 1
ATOM 688 O O . LEU A 1 88 ? -41.796 -26.487 3.085 1.00 50.62 88 LEU A O 1
ATOM 692 N N . LEU A 1 89 ? -40.143 -27.228 4.410 1.00 47.00 89 LEU A N 1
ATOM 693 C CA . LEU A 1 89 ? -40.174 -28.605 3.897 1.00 47.00 89 LEU A CA 1
ATOM 694 C C . LEU A 1 89 ? -41.517 -29.296 4.164 1.00 47.00 89 LEU A C 1
ATOM 696 O O . LEU A 1 89 ? -41.934 -30.167 3.406 1.00 47.00 89 LEU A O 1
ATOM 700 N N . ALA A 1 90 ? -42.219 -28.878 5.219 1.00 45.09 90 ALA A N 1
ATOM 701 C CA . ALA A 1 90 ? -43.548 -29.383 5.530 1.00 45.09 90 ALA A CA 1
ATOM 702 C C . ALA A 1 90 ? -44.650 -28.776 4.644 1.00 45.09 90 ALA A C 1
ATOM 704 O O . ALA A 1 90 ? -45.650 -29.446 4.424 1.00 45.09 90 ALA A O 1
ATOM 705 N N . HIS A 1 91 ? -44.485 -27.546 4.140 1.00 42.81 91 HIS A N 1
ATOM 706 C CA . HIS A 1 91 ? -45.479 -26.893 3.276 1.00 42.81 91 HIS A CA 1
ATOM 707 C C . HIS A 1 91 ? -45.349 -27.360 1.824 1.00 42.81 91 HIS A C 1
ATOM 709 O O . HIS A 1 91 ? -46.337 -27.803 1.252 1.00 42.81 91 HIS A O 1
ATOM 715 N N . VAL A 1 92 ? -44.128 -27.401 1.274 1.00 46.53 92 VAL A N 1
ATOM 716 C CA . VAL A 1 92 ? -43.885 -27.889 -0.100 1.00 46.53 92 VAL A CA 1
ATOM 717 C C . VAL A 1 92 ? -44.280 -29.363 -0.252 1.00 46.53 92 VAL A C 1
ATOM 719 O O . VAL A 1 92 ? -44.844 -29.755 -1.266 1.00 46.53 92 VAL A O 1
ATOM 722 N N . LYS A 1 93 ? -44.054 -30.189 0.779 1.00 43.34 93 LYS A N 1
ATOM 723 C CA . LYS A 1 93 ? -44.469 -31.601 0.761 1.00 43.34 93 LYS A CA 1
ATOM 724 C C . LYS A 1 93 ? -45.975 -31.794 0.991 1.00 43.34 93 LYS A C 1
ATOM 726 O O . LYS A 1 93 ? -46.513 -32.815 0.576 1.00 43.34 93 LYS A O 1
ATOM 731 N N . LYS A 1 94 ? -46.655 -30.836 1.634 1.00 46.16 94 LYS A N 1
ATOM 732 C CA . LYS A 1 94 ? -48.115 -30.857 1.838 1.00 46.16 94 LYS A CA 1
ATOM 733 C C . LYS A 1 94 ? -48.903 -30.391 0.618 1.00 46.16 94 LYS A C 1
ATOM 735 O O . LYS A 1 94 ? -50.031 -30.829 0.460 1.00 46.16 94 LYS A O 1
ATOM 740 N N . GLU A 1 95 ? -48.330 -29.582 -0.270 1.00 42.25 95 GLU A N 1
ATOM 741 C CA . GLU A 1 95 ? -49.009 -29.251 -1.534 1.00 42.25 95 GLU A CA 1
ATOM 742 C C . GLU A 1 95 ? -49.164 -30.466 -2.467 1.00 42.25 95 GLU A C 1
ATOM 744 O O . GLU A 1 95 ? -50.020 -30.460 -3.344 1.00 42.25 95 GLU A O 1
ATOM 749 N N . ALA A 1 96 ? -48.421 -31.553 -2.224 1.00 45.19 96 ALA A N 1
ATOM 750 C CA . ALA A 1 96 ? -48.587 -32.828 -2.921 1.00 45.19 96 ALA A CA 1
ATOM 751 C C . ALA A 1 96 ? -49.671 -33.759 -2.315 1.00 45.19 96 ALA A C 1
ATOM 753 O O . ALA A 1 96 ? -49.853 -34.866 -2.817 1.00 45.19 96 ALA A O 1
ATOM 754 N N . GLY A 1 97 ? -50.394 -33.362 -1.253 1.00 35.75 97 GLY A N 1
ATOM 755 C CA . GLY A 1 97 ? -51.417 -34.206 -0.610 1.00 35.75 97 GLY A CA 1
ATOM 756 C C . GLY A 1 97 ? -52.436 -33.428 0.243 1.00 35.75 97 GLY A C 1
ATOM 757 O O . GLY A 1 97 ? -52.088 -32.807 1.242 1.00 35.75 97 GLY A O 1
ATOM 758 N N . GLN A 1 98 ? -53.708 -33.489 -0.154 1.00 36.97 98 GLN A N 1
ATOM 759 C CA . GLN A 1 98 ? -54.889 -32.745 0.333 1.00 36.97 98 GLN A CA 1
ATOM 760 C C . GLN A 1 98 ? -55.165 -32.710 1.876 1.00 36.97 98 GLN A C 1
ATOM 762 O O . GLN A 1 98 ? -55.240 -33.759 2.498 1.00 36.97 98 GLN A O 1
ATOM 767 N N . ILE A 1 99 ? -55.362 -31.481 2.428 1.00 33.78 99 ILE A N 1
ATOM 768 C CA . ILE A 1 99 ? -56.373 -30.893 3.393 1.00 33.78 99 ILE A CA 1
ATOM 769 C C . ILE A 1 99 ? -56.837 -31.683 4.673 1.00 33.78 99 ILE A C 1
ATOM 771 O O . ILE A 1 99 ? -57.000 -32.891 4.584 1.00 33.78 99 ILE A O 1
ATOM 775 N N . PRO A 1 100 ? -57.289 -31.068 5.815 1.00 47.31 100 PRO A N 1
ATOM 776 C CA . PRO A 1 100 ? -56.859 -29.889 6.606 1.00 47.31 100 PRO A CA 1
ATOM 777 C C . PRO A 1 100 ? -56.559 -30.242 8.095 1.00 47.31 100 PRO A C 1
ATOM 779 O O . PRO A 1 100 ? -57.182 -31.130 8.661 1.00 47.31 100 PRO A O 1
ATOM 782 N N . VAL A 1 101 ? -55.732 -29.468 8.815 1.00 29.61 101 VAL A N 1
ATOM 783 C CA . VAL A 1 101 ? -55.863 -29.359 10.291 1.00 29.61 101 VAL A CA 1
ATOM 784 C C . VAL A 1 101 ? -55.463 -27.953 10.734 1.00 29.61 101 VAL A C 1
ATOM 786 O O . VAL A 1 101 ? -54.293 -27.574 10.673 1.00 29.61 101 VAL A O 1
ATOM 789 N N . PHE A 1 102 ? -56.448 -27.194 11.207 1.00 36.16 102 PHE A N 1
ATOM 790 C CA . PHE A 1 102 ? -56.241 -25.999 12.017 1.00 36.16 102 PHE A CA 1
ATOM 791 C C . PHE A 1 102 ? -55.662 -26.401 13.382 1.00 36.16 102 PHE A C 1
ATOM 793 O O . PHE A 1 102 ? -56.294 -27.142 14.135 1.00 36.16 102 PHE A O 1
ATOM 800 N N . HIS A 1 103 ? -54.499 -25.856 13.746 1.00 32.66 103 HIS A N 1
ATOM 801 C CA . HIS A 1 103 ? -54.168 -25.624 15.153 1.00 32.66 103 HIS A CA 1
ATOM 802 C C . HIS A 1 103 ? -53.429 -24.296 15.321 1.00 32.66 103 HIS A C 1
ATOM 804 O O . HIS A 1 103 ? -52.229 -24.157 15.095 1.00 32.66 103 HIS A O 1
ATOM 810 N N . GLN A 1 104 ? -54.254 -23.316 15.669 1.00 35.75 104 GLN A N 1
ATOM 811 C CA . GLN A 1 104 ? -54.002 -22.097 16.420 1.00 35.75 104 GLN A CA 1
ATOM 812 C C . GLN A 1 104 ? -52.615 -22.002 17.086 1.00 35.75 104 GLN A C 1
ATOM 814 O O . GLN A 1 104 ? -52.358 -22.617 18.118 1.00 35.75 104 GLN A O 1
ATOM 819 N N . ALA A 1 105 ? -51.759 -21.123 16.564 1.00 32.28 105 ALA A N 1
ATOM 820 C CA . ALA A 1 105 ? -50.726 -20.472 17.361 1.00 32.28 105 ALA A CA 1
ATOM 821 C C . ALA A 1 105 ? -51.155 -19.015 17.545 1.00 32.28 105 ALA A C 1
ATOM 823 O O . ALA A 1 105 ? -51.051 -18.203 16.629 1.00 32.28 105 ALA A O 1
ATOM 824 N N . ARG A 1 106 ? -51.697 -18.714 18.731 1.00 32.91 106 ARG A N 1
ATOM 825 C CA . ARG A 1 106 ? -51.953 -17.357 19.227 1.00 32.91 106 ARG A CA 1
ATOM 826 C C . ARG A 1 106 ? -50.646 -16.559 19.157 1.00 32.91 106 ARG A C 1
ATOM 828 O O . ARG A 1 106 ? -49.819 -16.645 20.061 1.00 32.91 106 ARG A O 1
ATOM 835 N N . PHE A 1 107 ? -50.454 -15.790 18.091 1.00 33.50 107 PHE A N 1
ATOM 836 C CA . PHE A 1 107 ? -49.476 -14.714 18.093 1.00 33.50 107 PHE A CA 1
ATOM 837 C C . PHE A 1 107 ? -50.135 -13.524 18.775 1.00 33.50 107 PHE A C 1
ATOM 839 O O . PHE A 1 107 ? -51.073 -12.925 18.257 1.00 33.50 107 PHE A O 1
ATOM 846 N N . PHE A 1 108 ? -49.683 -13.256 19.999 1.00 31.77 108 PHE A N 1
ATOM 847 C CA . PHE A 1 108 ? -50.035 -12.056 20.735 1.00 31.77 108 PHE A CA 1
ATOM 848 C C . PHE A 1 108 ? -49.721 -10.835 19.870 1.00 31.77 108 PHE A C 1
ATOM 850 O O . PHE A 1 108 ? -48.563 -10.543 19.573 1.00 31.77 108 PHE A O 1
ATOM 857 N N . SER A 1 109 ? -50.792 -10.152 19.472 1.00 39.88 109 SER A N 1
ATOM 858 C CA . SER A 1 109 ? -50.777 -8.783 18.987 1.00 39.88 109 SER A CA 1
ATOM 859 C C . SER A 1 109 ? -50.169 -7.908 20.083 1.00 39.88 109 SER A C 1
ATOM 861 O O . SER A 1 109 ? -50.761 -7.720 21.144 1.00 39.88 109 SER A O 1
ATOM 863 N N . SER A 1 110 ? -48.947 -7.434 19.859 1.00 36.00 110 SER A N 1
ATOM 864 C CA . SER A 1 110 ? -48.388 -6.290 20.570 1.00 36.00 110 SER A CA 1
ATOM 865 C C . SER A 1 110 ? -48.246 -5.197 19.522 1.00 36.00 110 SER A C 1
ATOM 867 O O . SER A 1 110 ? -47.622 -5.428 18.486 1.00 36.00 110 SER A O 1
ATOM 869 N N . GLY A 1 111 ? -48.940 -4.082 19.760 1.00 37.56 111 GLY A N 1
ATOM 870 C CA . GLY A 1 111 ? -49.214 -3.011 18.807 1.00 37.56 111 GLY A CA 1
ATOM 871 C C . GLY A 1 111 ? -48.042 -2.697 17.884 1.00 37.56 111 GLY A C 1
ATOM 872 O O . GLY A 1 111 ? -47.000 -2.205 18.314 1.00 37.56 111 GLY A O 1
ATOM 873 N N . ALA A 1 112 ? -48.245 -2.984 16.600 1.00 33.50 112 ALA A N 1
ATOM 874 C CA . ALA A 1 112 ? -47.358 -2.571 15.536 1.00 33.50 112 ALA A CA 1
ATOM 875 C C . ALA A 1 112 ? -47.430 -1.044 15.418 1.00 33.50 112 ALA A C 1
ATOM 877 O O . ALA A 1 112 ? -48.386 -0.493 14.878 1.00 33.50 112 ALA A O 1
ATOM 878 N N . ALA A 1 113 ? -46.407 -0.359 15.928 1.00 36.50 113 ALA A N 1
ATOM 879 C CA . ALA A 1 113 ? -46.048 0.942 15.397 1.00 36.50 113 ALA A CA 1
ATOM 880 C C . ALA A 1 113 ? -45.724 0.734 13.913 1.00 36.50 113 ALA A C 1
ATOM 882 O O . ALA A 1 113 ? -44.739 0.082 13.558 1.00 36.50 113 ALA A O 1
ATOM 883 N N . GLU A 1 114 ? -46.620 1.219 13.064 1.00 34.62 114 GLU A N 1
ATOM 884 C CA . GLU A 1 114 ? -46.532 1.162 11.615 1.00 34.62 114 GLU A CA 1
ATOM 885 C C . GLU A 1 114 ? -45.223 1.805 11.142 1.00 34.62 114 GLU A C 1
ATOM 887 O O . GLU A 1 114 ? -45.063 3.025 11.148 1.00 34.62 114 GLU A O 1
ATOM 892 N N . GLN A 1 115 ? -44.249 0.982 10.750 1.00 41.09 115 GLN A N 1
ATOM 893 C CA . GLN A 1 115 ? -43.022 1.470 10.135 1.00 41.09 115 GLN A CA 1
ATOM 894 C C . GLN A 1 115 ? -43.154 1.332 8.618 1.00 41.09 115 GLN A C 1
ATOM 896 O O . GLN A 1 115 ? -42.784 0.322 8.022 1.00 41.09 115 GLN A O 1
ATOM 901 N N . LYS A 1 116 ? -43.735 2.382 8.030 1.00 35.22 116 LYS A N 1
ATOM 902 C CA . LYS A 1 116 ? -43.921 2.620 6.595 1.00 35.22 116 LYS A CA 1
ATOM 903 C C . LYS A 1 116 ? -42.637 2.292 5.816 1.00 35.22 116 LYS A C 1
ATOM 905 O O . LYS A 1 116 ? -41.611 2.952 5.980 1.00 35.22 116 LYS A O 1
ATOM 910 N N . HIS A 1 117 ? -42.700 1.253 4.986 1.00 43.59 117 HIS A N 1
ATOM 911 C CA . HIS A 1 117 ? -41.659 0.889 4.026 1.00 43.59 117 HIS A CA 1
ATOM 912 C C . HIS A 1 117 ? -41.648 1.934 2.903 1.00 43.59 117 HIS A C 1
ATOM 914 O O . HIS A 1 1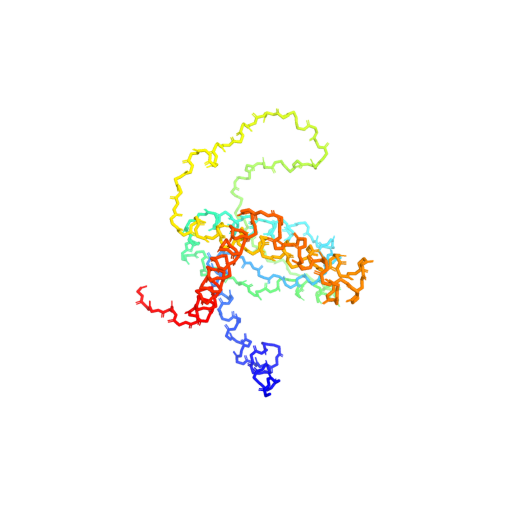17 ? -42.568 1.978 2.091 1.00 43.59 117 HIS A O 1
ATOM 920 N N . SER A 1 118 ? -40.650 2.820 2.900 1.00 45.97 118 SER A N 1
ATOM 921 C CA . SER A 1 118 ? -40.459 3.801 1.831 1.00 45.97 118 SER A CA 1
ATOM 922 C C . SER A 1 118 ? -39.707 3.165 0.659 1.00 45.97 118 SER A C 1
ATOM 924 O O . SER A 1 118 ? -38.547 2.773 0.805 1.00 45.97 118 SER A O 1
ATOM 926 N N . ASP A 1 119 ? -40.407 3.089 -0.467 1.00 42.31 119 ASP A N 1
ATOM 927 C CA . ASP A 1 119 ? -39.956 2.835 -1.838 1.00 42.31 119 ASP A CA 1
ATOM 928 C C . ASP A 1 119 ? -38.660 3.611 -2.201 1.00 42.31 119 ASP A C 1
ATOM 930 O O . ASP A 1 119 ? -38.528 4.773 -1.802 1.00 42.31 119 ASP A O 1
ATOM 934 N N . PRO A 1 120 ? -37.677 3.033 -2.934 1.00 53.00 120 PRO A N 1
ATOM 935 C CA . PRO A 1 120 ? -36.390 3.684 -3.200 1.00 53.00 120 PRO A CA 1
ATOM 936 C C . PRO A 1 120 ? -36.455 4.778 -4.283 1.00 53.00 120 PRO A C 1
ATOM 938 O O . PRO A 1 120 ? -35.412 5.303 -4.671 1.00 53.00 120 PRO A O 1
ATOM 941 N N . THR A 1 121 ? -37.651 5.149 -4.744 1.00 51.16 121 THR A N 1
ATOM 942 C CA . THR A 1 121 ? -37.889 6.291 -5.641 1.00 51.16 121 THR A CA 1
ATOM 943 C C . THR A 1 121 ? -38.772 7.380 -5.027 1.00 51.16 121 THR A C 1
ATOM 945 O O . THR A 1 121 ? -39.332 8.200 -5.748 1.00 51.16 121 THR A O 1
ATOM 948 N N . ASP A 1 122 ? -38.868 7.445 -3.697 1.00 42.62 122 ASP A N 1
ATOM 949 C CA . ASP A 1 122 ? -39.454 8.602 -3.0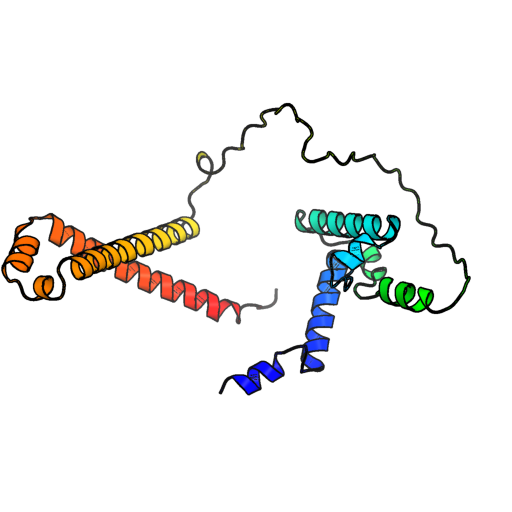20 1.00 42.62 122 ASP A CA 1
ATOM 950 C C . ASP A 1 122 ? -38.398 9.710 -2.900 1.00 42.62 122 ASP A C 1
ATOM 952 O O . ASP A 1 122 ? -37.361 9.533 -2.250 1.00 42.62 122 ASP A O 1
ATOM 956 N N . THR A 1 123 ? -38.649 10.843 -3.561 1.00 54.78 123 THR A N 1
ATOM 957 C CA . THR A 1 123 ? -37.868 12.086 -3.505 1.00 54.78 123 THR A CA 1
ATOM 958 C C . THR A 1 123 ? -37.875 12.617 -2.074 1.00 54.78 123 THR A C 1
ATOM 960 O O . THR A 1 123 ? -38.586 13.551 -1.708 1.00 54.78 123 THR A O 1
ATOM 963 N N . LYS A 1 124 ? -37.066 11.984 -1.228 1.00 50.38 124 LYS A N 1
ATOM 964 C CA . LYS A 1 124 ? -36.847 12.356 0.156 1.00 50.38 124 LYS A CA 1
ATOM 965 C C . LYS A 1 124 ? -36.104 13.677 0.129 1.00 50.38 124 LYS A C 1
ATOM 967 O O . LYS A 1 124 ? -34.893 13.704 -0.076 1.00 50.38 124 LYS A O 1
ATOM 972 N N . MET A 1 125 ? -36.848 14.766 0.303 1.00 52.06 125 MET A N 1
ATOM 973 C CA . MET A 1 125 ? -36.316 16.089 0.609 1.00 52.06 125 MET A CA 1
ATOM 974 C C . MET A 1 125 ? -35.188 15.904 1.625 1.00 52.06 125 MET A C 1
ATOM 976 O O . MET A 1 125 ? -35.433 15.519 2.772 1.00 52.06 125 MET A O 1
ATOM 980 N N . ASN A 1 126 ? -33.947 16.051 1.153 1.00 57.22 126 ASN A N 1
ATOM 981 C CA . ASN A 1 126 ? -32.743 15.827 1.932 1.00 57.22 126 ASN A CA 1
ATOM 982 C C . ASN A 1 126 ? -32.749 16.830 3.084 1.00 57.22 126 ASN A C 1
ATOM 984 O O . ASN A 1 126 ? -32.251 17.944 2.959 1.00 57.22 126 ASN A O 1
ATOM 988 N N . ILE A 1 127 ? -33.287 16.428 4.234 1.00 64.38 127 ILE A N 1
ATOM 989 C CA . ILE A 1 127 ? -32.830 16.967 5.505 1.00 64.38 127 ILE A CA 1
ATOM 990 C C . ILE A 1 127 ? -31.361 16.557 5.554 1.00 64.38 127 ILE A C 1
ATOM 992 O O . ILE A 1 127 ? -31.044 15.406 5.860 1.00 64.38 127 ILE A O 1
ATOM 996 N N . LEU A 1 128 ? -30.490 17.475 5.128 1.00 68.25 128 LEU A N 1
ATOM 997 C CA . LEU A 1 128 ? -29.040 17.343 5.089 1.00 68.25 128 LEU A CA 1
ATOM 998 C C . LEU A 1 128 ? -28.549 17.143 6.522 1.00 68.25 128 LEU A C 1
ATOM 1000 O O . LEU A 1 128 ? -28.135 18.083 7.195 1.00 68.25 128 LEU A O 1
ATOM 1004 N N . ARG A 1 129 ? -28.643 15.912 7.027 1.00 78.12 129 ARG A N 1
ATOM 1005 C CA . ARG A 1 129 ? -27.978 15.540 8.268 1.00 78.12 129 ARG A CA 1
ATOM 1006 C C . ARG A 1 129 ? -26.484 15.650 7.984 1.00 78.12 129 ARG A C 1
ATOM 1008 O O . ARG A 1 129 ? -26.001 14.919 7.116 1.00 78.12 129 ARG A O 1
ATOM 1015 N N . PRO A 1 130 ? -25.761 16.562 8.651 1.00 84.62 130 PRO A N 1
ATOM 1016 C CA . PRO A 1 130 ? -24.337 16.687 8.418 1.00 84.62 130 PRO A CA 1
ATOM 1017 C C . PRO A 1 130 ? -23.663 15.374 8.810 1.00 84.62 130 PRO A C 1
ATOM 1019 O O . PRO A 1 130 ? -24.030 14.740 9.805 1.00 84.62 130 PRO A O 1
ATOM 1022 N N . LEU A 1 131 ? -22.680 14.954 8.014 1.00 83.88 131 LEU A N 1
ATOM 1023 C CA . LEU A 1 131 ? -21.855 13.810 8.367 1.00 83.88 131 LEU A CA 1
ATOM 1024 C C . LEU A 1 131 ? -21.121 14.146 9.666 1.00 83.88 131 LEU A C 1
ATOM 1026 O O . LEU A 1 131 ? -20.466 15.185 9.762 1.00 83.88 131 LEU A O 1
ATOM 1030 N N . SER A 1 132 ? -21.230 13.276 10.669 1.00 87.06 132 SER A N 1
ATOM 1031 C CA . SER A 1 132 ? -20.505 13.476 11.918 1.00 87.06 132 SER A CA 1
ATOM 1032 C C . SER A 1 132 ? -18.997 13.556 11.638 1.00 87.06 132 SER A C 1
ATOM 1034 O O . SER A 1 132 ? -18.472 12.739 10.864 1.00 87.06 132 SER A O 1
ATOM 1036 N N . PRO A 1 133 ? -18.280 14.507 12.255 1.00 87.69 133 PRO A N 1
ATOM 1037 C CA . PRO A 1 133 ? -16.849 14.657 12.039 1.00 87.69 133 PRO A CA 1
ATOM 1038 C C . PRO A 1 133 ? -16.117 13.422 12.583 1.00 87.69 133 PRO A C 1
ATOM 1040 O O . PRO A 1 133 ? -16.222 13.103 13.763 1.00 87.69 133 PRO A O 1
ATOM 1043 N N . HIS A 1 134 ? -15.400 12.702 11.714 1.00 87.56 134 HIS A N 1
ATOM 1044 C CA . HIS A 1 134 ? -14.802 11.398 12.034 1.00 87.56 134 HIS A CA 1
ATOM 1045 C C . HIS A 1 134 ? -13.268 11.437 11.985 1.00 87.56 134 HIS A C 1
ATOM 1047 O O . HIS A 1 134 ? -12.631 11.213 13.006 1.00 87.56 134 HIS A O 1
ATOM 1053 N N . LEU A 1 135 ? -12.660 11.785 10.844 1.00 89.00 135 LEU A N 1
ATOM 1054 C CA . LEU A 1 135 ? -11.200 11.924 10.727 1.00 89.00 135 LEU A CA 1
ATOM 1055 C C . LEU A 1 135 ? -10.630 13.078 11.576 1.00 89.00 135 LEU A C 1
ATOM 1057 O O . LEU A 1 135 ? -9.661 12.842 12.291 1.00 89.00 135 LEU A O 1
ATOM 1061 N N . PRO A 1 136 ? -11.217 14.294 11.557 1.00 91.69 136 PRO A N 1
ATOM 1062 C CA . PRO A 1 136 ? -10.646 15.435 12.281 1.00 91.69 136 PRO A CA 1
ATOM 1063 C C . PRO A 1 136 ? -10.683 15.295 13.808 1.00 91.69 136 PRO A C 1
ATOM 1065 O O . PRO A 1 136 ? -9.858 15.876 14.501 1.00 91.69 136 PRO A O 1
ATOM 1068 N N . VAL A 1 137 ? -11.646 14.534 14.337 1.00 94.81 137 VAL A N 1
ATOM 1069 C CA . VAL A 1 137 ? -11.840 14.335 15.786 1.00 94.81 137 VAL A CA 1
ATOM 1070 C C . VAL A 1 137 ? -11.117 13.071 16.280 1.00 94.81 137 VAL A C 1
ATOM 1072 O O . VAL A 1 137 ? -10.966 12.855 17.483 1.00 94.81 137 VAL A O 1
ATOM 1075 N N . TYR A 1 138 ? -10.640 12.222 15.366 1.00 91.75 138 TYR A N 1
ATOM 1076 C CA . TYR A 1 138 ? -9.967 10.976 15.710 1.00 91.75 138 TYR A CA 1
ATOM 1077 C C . TYR A 1 138 ? -8.557 11.217 16.264 1.00 91.75 138 TYR A C 1
ATOM 1079 O O . TYR A 1 138 ? -7.752 11.947 15.691 1.00 91.75 138 TYR A O 1
ATOM 1087 N N . LYS A 1 139 ? -8.225 10.530 17.363 1.00 93.62 139 LYS A N 1
ATOM 1088 C CA . LYS A 1 139 ? -6.877 10.531 17.945 1.00 93.62 139 LYS A CA 1
ATOM 1089 C C . LYS A 1 139 ? -6.043 9.403 17.320 1.00 93.62 139 LYS A C 1
ATOM 1091 O O . LYS A 1 139 ? -6.421 8.240 17.490 1.00 93.62 139 LYS A O 1
ATOM 1096 N N . PRO A 1 140 ? -4.922 9.693 16.633 1.00 91.38 140 PRO A N 1
ATOM 1097 C CA . PRO A 1 140 ? -4.136 8.670 15.950 1.00 91.38 140 PRO A CA 1
ATOM 1098 C C . PRO A 1 140 ? -3.520 7.675 16.944 1.00 91.38 140 PRO A C 1
ATOM 1100 O O . PRO A 1 140 ? -2.734 8.040 17.814 1.00 91.38 140 PRO A O 1
ATOM 1103 N N . GLN A 1 141 ? -3.883 6.399 16.807 1.00 93.88 141 GLN A N 1
ATOM 1104 C CA . GLN A 1 141 ? -3.326 5.288 17.585 1.00 93.88 141 GLN A CA 1
ATOM 1105 C C . GLN A 1 141 ? -2.160 4.638 16.831 1.00 93.88 141 GLN A C 1
ATOM 1107 O O . GLN A 1 141 ? -2.238 4.483 15.612 1.00 93.88 141 GLN A O 1
ATOM 1112 N N . LEU A 1 142 ? -1.134 4.150 17.544 1.00 91.94 142 LEU A N 1
ATOM 1113 C CA . LEU A 1 142 ? 0.047 3.517 16.928 1.00 91.94 142 LEU A CA 1
ATOM 1114 C C . LEU A 1 142 ? -0.316 2.374 15.967 1.00 91.94 142 LEU A C 1
ATOM 1116 O O . LEU A 1 142 ? 0.232 2.295 14.873 1.00 91.94 142 LEU A O 1
ATOM 1120 N N . ASN A 1 143 ? -1.284 1.527 16.327 1.00 89.62 143 ASN A N 1
ATOM 1121 C CA . ASN A 1 143 ? -1.723 0.421 15.469 1.00 89.62 143 ASN A CA 1
ATOM 1122 C C . ASN A 1 143 ? -2.367 0.905 14.159 1.00 89.62 143 ASN A C 1
ATOM 1124 O O . ASN A 1 143 ? -2.157 0.294 13.111 1.00 89.62 143 ASN A O 1
ATOM 1128 N N . SER A 1 144 ? -3.133 1.999 14.216 1.00 90.62 144 SER A N 1
ATOM 1129 C CA . SER A 1 144 ? -3.771 2.597 13.039 1.00 90.62 144 SER A CA 1
ATOM 1130 C C . SER A 1 144 ? -2.722 3.227 12.125 1.00 90.62 144 SER A C 1
ATOM 1132 O O . SER A 1 144 ? -2.663 2.902 10.939 1.00 90.62 144 SER A O 1
ATOM 1134 N N . THR A 1 145 ? -1.810 4.023 12.695 1.00 93.19 145 THR A N 1
ATOM 1135 C CA . THR A 1 145 ? -0.703 4.637 11.954 1.00 93.19 145 THR A CA 1
ATOM 1136 C C . THR A 1 145 ? 0.164 3.579 11.276 1.00 93.19 145 THR A C 1
ATOM 1138 O O . THR A 1 145 ? 0.395 3.683 10.077 1.00 93.19 145 THR A O 1
ATOM 1141 N N . LEU A 1 146 ? 0.554 2.516 11.994 1.00 91.88 146 LEU A N 1
ATOM 1142 C CA . LEU A 1 146 ? 1.335 1.406 11.435 1.00 91.88 146 LEU A CA 1
ATOM 1143 C C . LEU A 1 146 ? 0.602 0.669 10.302 1.00 91.88 146 LEU A C 1
ATOM 1145 O O . LEU A 1 146 ? 1.235 0.216 9.351 1.00 91.88 146 LEU A O 1
ATOM 1149 N N . SER A 1 147 ? -0.725 0.533 10.380 1.00 92.25 147 SER A N 1
ATOM 1150 C CA . SER A 1 147 ? -1.507 -0.077 9.299 1.00 92.25 147 SER A CA 1
ATOM 1151 C C . SER A 1 147 ? -1.522 0.802 8.046 1.00 92.25 147 SER A C 1
ATOM 1153 O O . SER A 1 147 ? -1.370 0.291 6.935 1.00 92.25 147 SER A O 1
ATOM 1155 N N . ILE A 1 148 ? -1.661 2.119 8.215 1.00 94.44 148 ILE A N 1
ATOM 1156 C CA . ILE A 1 148 ? -1.656 3.086 7.112 1.00 94.44 148 ILE A CA 1
ATOM 1157 C C .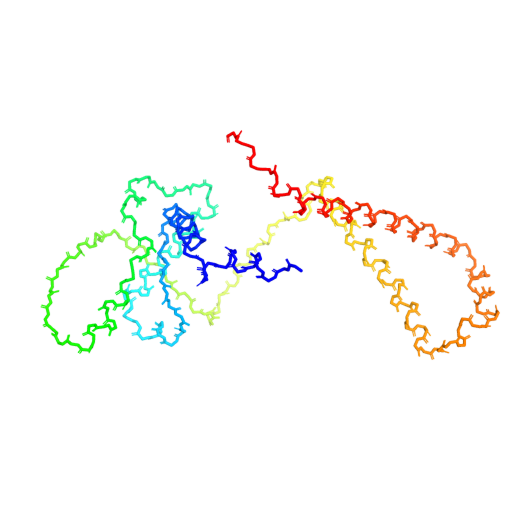 ILE A 1 148 ? -0.271 3.145 6.461 1.00 94.44 148 ILE A C 1
ATOM 1159 O O . ILE A 1 148 ? -0.164 3.006 5.243 1.00 94.44 148 ILE A O 1
ATOM 1163 N N . THR A 1 149 ? 0.801 3.268 7.246 1.00 94.19 149 THR A N 1
ATOM 1164 C CA . THR A 1 149 ? 2.171 3.325 6.715 1.00 94.19 149 THR A CA 1
ATOM 1165 C C . THR A 1 149 ? 2.565 2.038 5.996 1.00 94.19 149 THR A C 1
ATOM 1167 O O . THR A 1 149 ? 3.267 2.103 4.993 1.00 94.19 149 THR A O 1
ATOM 1170 N N . PHE A 1 150 ? 2.073 0.872 6.435 1.00 94.94 150 PHE A N 1
ATOM 1171 C CA . PHE A 1 150 ? 2.291 -0.401 5.735 1.00 94.94 150 PHE A CA 1
ATOM 1172 C C . PHE A 1 150 ? 1.652 -0.436 4.340 1.00 94.94 150 PHE A C 1
ATOM 1174 O O . PHE A 1 150 ? 2.243 -0.964 3.397 1.00 94.94 150 PHE A O 1
ATOM 1181 N N . ARG A 1 151 ? 0.470 0.171 4.178 1.00 94.94 151 ARG A N 1
ATOM 1182 C CA . ARG A 1 151 ? -0.163 0.326 2.858 1.00 94.94 151 ARG A CA 1
ATOM 1183 C C . ARG A 1 151 ? 0.619 1.298 1.984 1.00 94.94 151 ARG A C 1
ATOM 1185 O O . ARG A 1 151 ? 0.845 1.010 0.815 1.00 94.94 151 ARG A O 1
ATOM 1192 N N . ILE A 1 152 ? 1.054 2.422 2.554 1.00 96.50 152 ILE A N 1
ATOM 1193 C CA . ILE A 1 152 ? 1.840 3.434 1.837 1.00 96.50 152 ILE A CA 1
ATOM 1194 C C . ILE A 1 152 ? 3.165 2.846 1.345 1.00 96.50 152 ILE A C 1
ATOM 1196 O O . ILE A 1 152 ? 3.499 3.030 0.178 1.00 96.50 152 ILE A O 1
ATOM 1200 N N . SER A 1 153 ? 3.885 2.085 2.178 1.00 96.31 153 SER A N 1
ATOM 1201 C CA . SER A 1 153 ? 5.140 1.453 1.757 1.00 96.31 153 SER A CA 1
ATOM 1202 C C . SER A 1 153 ? 4.931 0.442 0.627 1.00 96.31 153 SER A C 1
ATOM 1204 O O . SER A 1 153 ? 5.719 0.417 -0.314 1.00 96.31 153 SER A O 1
ATOM 1206 N N . GLY A 1 154 ? 3.838 -0.331 0.660 1.00 94.94 154 GLY A N 1
ATOM 1207 C CA . GLY A 1 154 ? 3.473 -1.243 -0.428 1.00 94.94 154 GLY A CA 1
ATOM 1208 C C . GLY A 1 154 ? 3.119 -0.519 -1.734 1.00 94.94 154 GLY A C 1
ATOM 1209 O O . GLY A 1 154 ? 3.573 -0.919 -2.807 1.00 94.94 154 GLY A O 1
ATOM 1210 N N . MET A 1 155 ? 2.356 0.579 -1.662 1.00 96.62 155 MET A N 1
ATOM 1211 C CA . MET A 1 155 ? 2.041 1.416 -2.830 1.00 96.62 155 MET A CA 1
ATOM 1212 C C . MET A 1 155 ? 3.300 2.055 -3.428 1.00 96.62 155 MET A C 1
ATOM 1214 O O . MET A 1 155 ? 3.476 2.036 -4.640 1.00 96.62 155 MET A O 1
ATOM 1218 N N . PHE A 1 156 ? 4.205 2.563 -2.589 1.00 95.50 156 PHE A N 1
ATOM 1219 C CA . PHE A 1 156 ? 5.480 3.117 -3.041 1.00 95.50 156 PHE A CA 1
ATOM 1220 C C . PHE A 1 156 ? 6.327 2.062 -3.764 1.00 95.50 156 PHE A C 1
ATOM 1222 O O . PHE A 1 156 ? 6.765 2.281 -4.891 1.00 95.50 156 PHE A O 1
ATOM 1229 N N . LEU A 1 157 ? 6.509 0.889 -3.151 1.00 95.06 157 LEU A N 1
ATOM 1230 C CA . LEU A 1 157 ? 7.364 -0.155 -3.708 1.00 95.06 157 LEU A CA 1
ATOM 1231 C C . LEU A 1 157 ? 6.801 -0.733 -5.013 1.00 95.06 157 LEU A C 1
ATOM 1233 O O . LEU A 1 157 ? 7.541 -0.938 -5.974 1.00 95.06 157 LEU A O 1
ATOM 1237 N N . SER A 1 158 ? 5.482 -0.936 -5.076 1.00 95.38 158 SER A N 1
ATOM 1238 C CA . SER A 1 158 ? 4.814 -1.353 -6.313 1.00 95.38 158 SER A CA 1
ATOM 1239 C C . SER A 1 158 ? 4.920 -0.296 -7.413 1.00 95.38 158 SER A C 1
ATOM 1241 O O . SER A 1 158 ? 5.176 -0.664 -8.555 1.00 95.38 158 SER A O 1
ATOM 1243 N N . ALA A 1 159 ? 4.818 0.998 -7.092 1.00 94.62 159 ALA A N 1
ATOM 1244 C CA . ALA A 1 159 ? 4.997 2.073 -8.066 1.00 94.62 159 ALA A CA 1
ATOM 1245 C C . ALA A 1 159 ? 6.422 2.114 -8.639 1.00 94.62 159 ALA A C 1
ATOM 1247 O O . ALA A 1 159 ? 6.581 2.286 -9.847 1.00 94.62 159 ALA A O 1
ATOM 1248 N N . VAL A 1 160 ? 7.452 1.907 -7.810 1.00 91.69 160 VAL A N 1
ATOM 1249 C CA . VAL A 1 160 ? 8.850 1.823 -8.271 1.00 91.69 160 VAL A CA 1
ATOM 1250 C C . VAL A 1 160 ? 9.030 0.651 -9.239 1.00 91.69 160 VAL A C 1
ATOM 1252 O O . VAL A 1 160 ? 9.519 0.844 -10.353 1.00 91.69 160 VAL A O 1
ATOM 1255 N N . VAL A 1 161 ? 8.577 -0.549 -8.858 1.00 92.56 161 VAL A N 1
ATOM 1256 C CA . VAL A 1 161 ? 8.676 -1.754 -9.702 1.00 92.56 161 VAL A CA 1
ATOM 1257 C C . VAL A 1 161 ? 7.883 -1.591 -10.998 1.00 92.56 161 VAL A C 1
ATOM 1259 O O . VAL A 1 161 ? 8.386 -1.909 -12.073 1.00 92.56 161 VAL A O 1
ATOM 1262 N N . PHE A 1 162 ? 6.663 -1.058 -10.918 1.00 94.56 162 PHE A N 1
ATOM 1263 C CA . PHE A 1 162 ? 5.808 -0.831 -12.079 1.00 94.56 162 PHE A CA 1
ATOM 1264 C C . PHE A 1 162 ? 6.410 0.202 -13.036 1.00 94.56 162 PHE A C 1
ATOM 1266 O O . PHE A 1 162 ? 6.413 -0.010 -14.244 1.00 94.56 162 PHE A O 1
ATOM 1273 N N . SER A 1 163 ? 6.995 1.282 -12.512 1.00 89.94 163 SER A N 1
ATOM 1274 C CA . SER A 1 163 ? 7.669 2.295 -13.333 1.00 89.94 163 SER A CA 1
ATOM 1275 C C . SER A 1 163 ? 8.861 1.697 -14.083 1.00 89.94 163 SER A C 1
ATOM 1277 O O . SER A 1 163 ? 8.992 1.894 -15.291 1.00 89.94 163 SER A O 1
ATOM 1279 N N . PHE A 1 164 ? 9.689 0.899 -13.399 1.00 87.56 164 PHE A N 1
ATOM 1280 C CA . PHE A 1 164 ? 10.802 0.183 -14.030 1.00 87.56 164 PHE A CA 1
ATOM 1281 C C . PHE A 1 164 ? 10.317 -0.807 -15.096 1.00 87.56 164 PHE A C 1
ATOM 1283 O O . PHE A 1 164 ? 10.897 -0.893 -16.178 1.00 87.56 164 PHE A O 1
ATOM 1290 N N . TYR A 1 165 ? 9.222 -1.515 -14.818 1.00 91.94 165 TYR A N 1
ATOM 1291 C CA . TYR A 1 165 ? 8.597 -2.443 -15.756 1.00 91.94 165 TYR A CA 1
ATOM 1292 C C . TYR A 1 165 ? 8.094 -1.743 -17.028 1.00 91.94 165 TYR A C 1
ATOM 1294 O O . TYR A 1 165 ? 8.338 -2.232 -18.129 1.00 91.94 165 TYR A O 1
ATOM 1302 N N . LEU A 1 166 ? 7.458 -0.573 -16.909 1.00 92.06 166 LEU A N 1
ATOM 1303 C CA . LEU A 1 166 ? 7.010 0.207 -18.068 1.00 92.06 166 LEU A CA 1
ATOM 1304 C C . LEU A 1 166 ? 8.180 0.696 -18.933 1.00 92.06 166 LEU A C 1
ATOM 1306 O O . LEU A 1 166 ? 8.109 0.618 -20.160 1.00 92.06 166 LEU A O 1
ATOM 1310 N N . ILE A 1 167 ? 9.265 1.165 -18.308 1.00 87.81 167 ILE A N 1
ATOM 1311 C CA . ILE A 1 167 ? 10.485 1.572 -19.022 1.00 87.81 167 ILE A CA 1
ATOM 1312 C C . ILE A 1 167 ? 11.076 0.375 -19.776 1.00 87.81 167 ILE A C 1
ATOM 1314 O O . ILE A 1 167 ? 11.412 0.493 -20.956 1.00 87.81 167 ILE A O 1
ATOM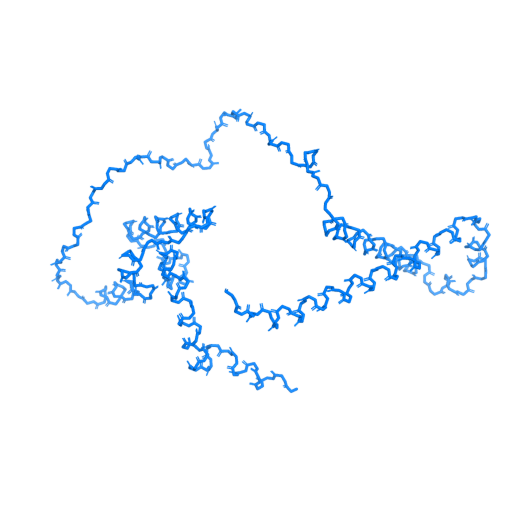 1318 N N . TYR A 1 168 ? 11.134 -0.790 -19.125 1.00 88.31 168 TYR A N 1
ATOM 1319 C CA . TYR A 1 168 ? 11.618 -2.025 -19.734 1.00 88.31 168 TYR A CA 1
ATOM 1320 C C . TYR A 1 168 ? 10.743 -2.485 -20.907 1.00 88.31 168 TYR A C 1
ATOM 1322 O O . TYR A 1 168 ? 11.274 -2.849 -21.949 1.00 88.31 168 TYR A O 1
ATOM 1330 N N . LEU A 1 169 ? 9.413 -2.418 -20.800 1.00 89.94 169 LEU A N 1
ATOM 1331 C CA . LEU A 1 169 ? 8.524 -2.743 -21.922 1.00 89.94 169 LEU A CA 1
ATOM 1332 C C . LEU A 1 169 ? 8.701 -1.788 -23.107 1.00 89.94 169 LEU A C 1
ATOM 1334 O O . LEU A 1 169 ? 8.590 -2.207 -24.257 1.00 89.94 169 LEU A O 1
ATOM 1338 N N . LYS A 1 170 ? 8.964 -0.504 -22.839 1.00 88.25 170 LYS A N 1
ATOM 1339 C CA . LYS A 1 170 ? 9.096 0.513 -23.887 1.00 88.25 170 LYS A CA 1
ATOM 1340 C C . LYS A 1 170 ? 10.428 0.428 -24.630 1.00 88.25 170 LYS A C 1
ATOM 1342 O O . LYS A 1 170 ? 10.441 0.579 -25.848 1.00 88.25 170 LYS A O 1
ATOM 1347 N N . MET A 1 171 ? 11.524 0.241 -23.900 1.00 83.44 171 MET A N 1
ATOM 1348 C CA . MET A 1 171 ? 12.889 0.272 -24.441 1.00 83.44 171 MET A CA 1
ATOM 1349 C C . MET A 1 171 ? 13.489 -1.127 -24.648 1.00 83.44 171 MET A C 1
ATOM 1351 O O . MET A 1 171 ? 14.533 -1.269 -25.281 1.00 83.44 171 MET A O 1
ATOM 1355 N N . GLY A 1 172 ? 12.840 -2.173 -24.133 1.00 83.75 172 GLY A N 1
ATOM 1356 C CA . GLY A 1 172 ? 13.308 -3.551 -24.212 1.00 83.75 172 GLY A CA 1
ATOM 1357 C C . GLY A 1 172 ? 14.601 -3.798 -23.417 1.00 83.75 172 GLY A C 1
ATOM 1358 O O . GLY A 1 172 ? 14.966 -3.015 -22.532 1.00 83.75 172 GLY A O 1
ATOM 1359 N N . PRO A 1 173 ? 15.348 -4.871 -23.741 1.00 80.44 173 PRO A N 1
ATOM 1360 C CA . PRO A 1 173 ? 16.601 -5.206 -23.059 1.00 80.44 173 PRO A CA 1
ATOM 1361 C C . PRO A 1 173 ? 17.699 -4.150 -23.263 1.00 80.44 173 PRO A C 1
ATOM 1363 O O . PRO A 1 173 ? 18.640 -4.084 -22.476 1.00 80.44 173 PRO A O 1
ATOM 1366 N N . ILE A 1 174 ? 17.548 -3.278 -24.266 1.00 75.75 174 ILE A N 1
ATOM 1367 C CA . ILE A 1 174 ? 18.491 -2.203 -24.597 1.00 75.75 174 ILE A CA 1
ATOM 1368 C C . ILE A 1 174 ? 18.667 -1.248 -23.405 1.00 75.75 174 ILE A C 1
ATOM 1370 O O . ILE A 1 174 ? 19.770 -0.763 -23.167 1.00 75.75 174 ILE A O 1
ATOM 1374 N N . CYS A 1 175 ? 17.624 -1.051 -22.592 1.00 71.62 175 CYS A N 1
ATOM 1375 C CA . CYS A 1 175 ? 17.679 -0.219 -21.388 1.00 71.62 175 CYS A CA 1
ATOM 1376 C C . CYS A 1 175 ? 18.708 -0.707 -20.350 1.00 71.62 175 CYS A C 1
ATOM 1378 O O . CYS A 1 175 ? 19.306 0.107 -19.654 1.00 71.62 175 CYS A O 1
ATOM 1380 N N . LEU A 1 176 ? 18.918 -2.024 -20.244 1.00 72.81 176 LEU A N 1
ATOM 1381 C CA . LEU A 1 176 ? 19.817 -2.637 -19.258 1.00 72.81 176 LEU A CA 1
ATOM 1382 C C . LEU A 1 176 ? 21.241 -2.846 -19.791 1.00 72.81 176 LEU A C 1
ATOM 1384 O O . LEU A 1 176 ? 22.139 -3.179 -19.028 1.00 72.81 176 LEU A O 1
ATOM 1388 N N . SER A 1 177 ? 21.466 -2.664 -21.092 1.00 79.81 177 SER A N 1
ATOM 1389 C CA . SER A 1 177 ? 22.796 -2.799 -21.705 1.00 79.81 177 SER A CA 1
ATOM 1390 C C . SER A 1 177 ? 23.461 -1.453 -21.997 1.00 79.81 177 SER A C 1
ATOM 1392 O O . SER A 1 177 ? 24.652 -1.408 -22.297 1.00 79.81 177 SER A O 1
ATOM 1394 N N . PHE A 1 178 ? 22.718 -0.346 -21.921 1.00 81.25 178 PHE A N 1
ATOM 1395 C CA . PHE A 1 178 ? 23.220 0.962 -22.322 1.00 81.25 178 PHE A CA 1
ATOM 1396 C C . PHE A 1 178 ? 23.996 1.650 -21.194 1.00 81.25 178 PHE A C 1
ATOM 1398 O O . PHE A 1 178 ? 23.421 2.071 -20.191 1.00 81.25 178 PHE A O 1
ATOM 1405 N N . ASN A 1 179 ? 25.304 1.841 -21.376 1.00 82.12 179 ASN A N 1
ATOM 1406 C CA . ASN A 1 179 ? 26.152 2.499 -20.376 1.00 82.12 179 ASN A CA 1
ATOM 1407 C C . ASN A 1 179 ? 25.681 3.933 -20.058 1.00 82.12 179 ASN A C 1
ATOM 1409 O O . ASN A 1 179 ? 25.686 4.353 -18.903 1.00 82.12 179 ASN A O 1
ATOM 1413 N N . SER A 1 180 ? 25.188 4.672 -21.059 1.00 79.75 180 SER A N 1
ATOM 1414 C CA . SER A 1 180 ? 24.682 6.034 -20.842 1.00 79.75 180 SER A CA 1
ATOM 1415 C C . SER A 1 180 ? 23.389 6.075 -20.023 1.00 79.75 180 SER A C 1
ATOM 1417 O O . SER A 1 180 ? 23.115 7.096 -19.406 1.00 79.75 180 SER A O 1
ATOM 1419 N N . PHE A 1 181 ? 22.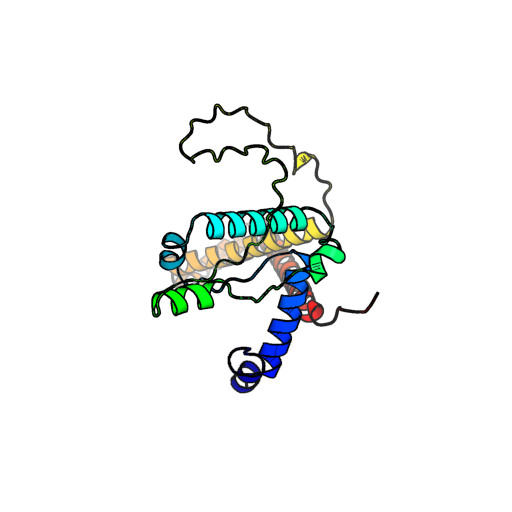608 4.988 -19.969 1.00 79.56 181 PHE A N 1
ATOM 1420 C CA . PHE A 1 181 ? 21.425 4.910 -19.106 1.00 79.56 181 PHE A CA 1
ATOM 1421 C C . PHE A 1 181 ? 21.835 4.824 -17.632 1.00 79.56 181 PHE A C 1
ATOM 1423 O O . PHE A 1 181 ? 21.322 5.571 -16.800 1.00 79.56 181 PHE A O 1
ATOM 1430 N N . TYR A 1 182 ? 22.828 3.989 -17.317 1.00 79.38 182 TYR A N 1
ATOM 1431 C CA . TYR A 1 182 ? 23.409 3.926 -15.975 1.00 79.38 182 TYR A CA 1
ATOM 1432 C C . TYR A 1 182 ? 24.100 5.230 -15.591 1.00 79.38 182 TYR A C 1
ATOM 1434 O O . TYR A 1 182 ? 23.902 5.713 -14.480 1.00 79.38 182 TYR A O 1
ATOM 1442 N N . GLN A 1 183 ? 24.852 5.839 -16.511 1.00 80.38 183 GLN A N 1
ATOM 1443 C CA . GLN A 1 183 ? 25.447 7.152 -16.270 1.00 80.38 183 GLN A CA 1
ATOM 1444 C C . GLN A 1 183 ? 24.382 8.221 -16.057 1.00 80.38 183 GLN A C 1
ATOM 1446 O O . GLN A 1 183 ? 24.545 9.016 -15.147 1.00 80.38 183 GLN A O 1
ATOM 1451 N N . PHE A 1 184 ? 23.282 8.224 -16.811 1.00 80.38 184 PHE A N 1
ATOM 1452 C CA . PHE A 1 184 ? 22.164 9.141 -16.591 1.00 80.38 184 PHE A CA 1
ATOM 1453 C C . PHE A 1 184 ? 21.544 8.950 -15.200 1.00 80.38 184 PHE A C 1
ATOM 1455 O O . PHE A 1 184 ? 21.406 9.921 -14.463 1.00 80.38 184 PHE A O 1
ATOM 1462 N N . LEU A 1 185 ? 21.249 7.710 -14.794 1.00 77.31 185 LEU A N 1
ATOM 1463 C CA . LEU A 1 185 ? 20.733 7.412 -13.452 1.00 77.31 185 LEU A CA 1
ATOM 1464 C C . LEU A 1 185 ? 21.709 7.828 -12.339 1.00 77.31 185 LEU A C 1
ATOM 1466 O O . LEU A 1 185 ? 21.279 8.342 -11.307 1.00 77.31 185 LEU A O 1
ATOM 1470 N N . PHE A 1 186 ? 23.011 7.639 -12.557 1.00 75.25 186 PHE A N 1
ATOM 1471 C CA . PHE A 1 186 ? 24.067 7.971 -11.600 1.00 75.25 186 PHE A CA 1
ATOM 1472 C C . PHE A 1 186 ? 24.349 9.485 -11.528 1.00 75.25 186 PHE A C 1
ATOM 1474 O O . PHE A 1 186 ? 24.523 10.035 -10.442 1.00 75.25 186 PHE A O 1
ATOM 1481 N N . TYR A 1 187 ? 24.345 10.183 -12.670 1.00 76.31 187 TYR A N 1
ATOM 1482 C CA . TYR A 1 187 ? 24.587 11.628 -12.778 1.00 76.31 187 TYR A CA 1
ATOM 1483 C C . TYR A 1 187 ? 23.348 12.488 -12.526 1.00 76.31 187 TYR A C 1
ATOM 1485 O O . TYR A 1 187 ? 23.497 13.691 -12.311 1.00 76.31 187 TYR A O 1
ATOM 1493 N N . SER A 1 188 ? 22.141 11.911 -12.475 1.00 74.31 188 SER A N 1
ATOM 1494 C CA . SER A 1 188 ? 20.888 12.632 -12.186 1.00 74.31 188 SER A CA 1
ATOM 1495 C C . SER A 1 188 ? 20.781 13.173 -10.738 1.00 74.31 188 SER A C 1
ATOM 1497 O O . SER A 1 188 ? 19.698 13.529 -10.270 1.00 74.31 188 SER A O 1
ATOM 1499 N N . SER A 1 189 ? 21.914 13.364 -10.055 1.00 67.19 189 SER A N 1
ATOM 1500 C CA . SER A 1 189 ? 22.079 14.158 -8.834 1.00 67.19 189 SER A CA 1
ATOM 1501 C C . SER A 1 189 ? 21.537 13.511 -7.547 1.00 67.19 189 SER A C 1
ATOM 1503 O O . SER A 1 189 ? 21.156 12.338 -7.510 1.00 67.19 189 SER A O 1
ATOM 1505 N N . LYS A 1 190 ? 21.561 14.290 -6.452 1.00 66.25 190 LYS A N 1
ATOM 1506 C CA . LYS A 1 190 ? 21.290 13.915 -5.041 1.00 66.25 190 LYS A CA 1
ATOM 1507 C C . LYS A 1 190 ? 19.991 13.121 -4.802 1.00 66.25 190 LYS A C 1
ATOM 1509 O O . LYS A 1 190 ? 19.819 12.547 -3.730 1.00 66.25 190 LYS A O 1
ATOM 1514 N N . LEU A 1 191 ? 19.087 13.079 -5.780 1.00 71.38 191 LEU A N 1
ATOM 1515 C CA . LEU A 1 191 ? 17.806 12.377 -5.713 1.00 71.38 191 LEU A CA 1
ATOM 1516 C C . LEU A 1 191 ? 17.946 10.849 -5.766 1.00 71.38 191 LEU A C 1
ATOM 1518 O O . LEU A 1 191 ? 17.130 10.164 -5.151 1.00 71.38 191 LEU A O 1
ATOM 1522 N N . HIS A 1 192 ? 18.962 10.300 -6.446 1.00 82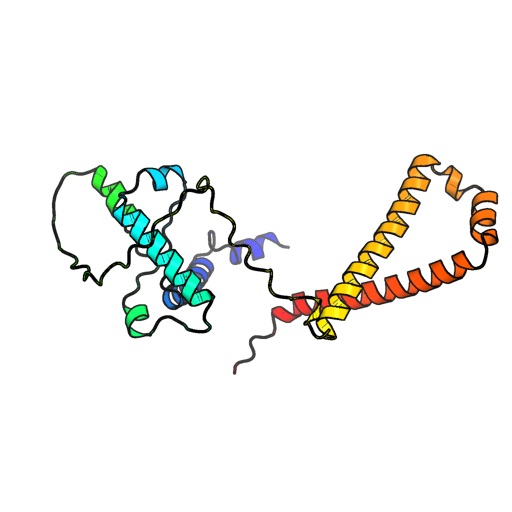.75 192 HIS A N 1
ATOM 1523 C CA . HIS A 1 192 ? 19.111 8.840 -6.548 1.00 82.75 192 HIS A CA 1
ATOM 1524 C C . HIS A 1 192 ? 19.462 8.208 -5.190 1.00 82.75 192 HIS A C 1
ATOM 1526 O O . HIS A 1 192 ? 18.842 7.224 -4.797 1.00 82.75 192 HIS A O 1
ATOM 1532 N N . LEU A 1 193 ? 20.385 8.826 -4.441 1.00 83.25 193 LEU A N 1
ATOM 1533 C CA . LEU A 1 193 ? 20.778 8.413 -3.091 1.00 83.25 193 LEU A CA 1
ATOM 1534 C C . LEU A 1 193 ? 19.572 8.429 -2.153 1.00 83.25 193 LEU A C 1
ATOM 1536 O O . LEU A 1 193 ? 19.266 7.426 -1.522 1.00 83.25 193 LEU A O 1
ATOM 1540 N N . VAL A 1 194 ? 18.824 9.534 -2.137 1.00 86.81 194 VAL A N 1
ATOM 1541 C CA . VAL A 1 194 ? 17.611 9.659 -1.315 1.00 86.81 194 VAL A CA 1
ATOM 1542 C C . VAL A 1 194 ? 16.570 8.604 -1.699 1.00 86.81 194 VAL A C 1
ATOM 1544 O O . VAL A 1 194 ? 15.980 7.972 -0.829 1.00 86.81 194 VAL A O 1
ATOM 1547 N N . THR A 1 195 ? 16.366 8.362 -2.995 1.00 85.19 195 THR A N 1
ATOM 1548 C CA . THR A 1 195 ? 15.400 7.361 -3.472 1.00 85.19 195 THR A CA 1
ATOM 1549 C C . THR A 1 195 ? 15.819 5.942 -3.089 1.00 85.19 195 THR A C 1
ATOM 1551 O O . THR A 1 195 ? 14.964 5.149 -2.693 1.00 85.19 195 THR A O 1
ATOM 1554 N N . LEU A 1 196 ? 17.113 5.616 -3.164 1.00 87.81 196 LEU A N 1
ATOM 1555 C CA . LEU A 1 196 ? 17.648 4.322 -2.739 1.00 87.81 196 LEU A CA 1
ATOM 1556 C C . LEU A 1 196 ? 17.485 4.109 -1.233 1.00 87.81 196 LEU A C 1
ATOM 1558 O O . LEU A 1 196 ? 16.983 3.061 -0.835 1.00 87.81 196 LEU A O 1
ATOM 1562 N N . GLU A 1 197 ? 17.815 5.107 -0.414 1.00 90.94 197 GLU A N 1
ATOM 1563 C CA . GLU A 1 197 ? 17.647 5.047 1.043 1.00 90.94 197 GLU A CA 1
ATOM 1564 C C . GLU A 1 197 ? 16.170 4.889 1.440 1.00 90.94 197 GLU A C 1
ATOM 1566 O O . GLU A 1 197 ? 15.819 4.001 2.222 1.00 90.94 197 GLU A O 1
ATOM 1571 N N . LEU A 1 198 ? 15.265 5.683 0.846 1.00 92.00 198 LEU A N 1
ATOM 1572 C CA . LEU A 1 198 ? 13.824 5.526 1.074 1.00 92.00 198 LEU A CA 1
ATOM 1573 C C . LEU A 1 198 ? 13.321 4.153 0.618 1.00 92.00 198 LEU A C 1
ATOM 1575 O O . LEU A 1 198 ? 12.476 3.565 1.291 1.00 92.00 198 LEU A O 1
ATOM 1579 N N . SER A 1 199 ? 13.831 3.632 -0.500 1.00 92.62 199 SER A N 1
ATOM 1580 C CA . SER A 1 199 ? 13.454 2.308 -1.001 1.00 92.62 199 SER A CA 1
ATOM 1581 C C . SER A 1 199 ? 13.939 1.199 -0.074 1.00 92.62 199 SER A C 1
ATOM 1583 O O . SER A 1 199 ? 13.159 0.309 0.256 1.00 92.62 199 SER A O 1
ATOM 1585 N N . ALA A 1 200 ? 15.176 1.275 0.419 1.00 94.19 200 ALA A N 1
ATOM 1586 C CA . ALA A 1 200 ? 15.719 0.329 1.388 1.00 94.19 200 ALA A CA 1
ATOM 1587 C C . ALA A 1 200 ? 14.911 0.338 2.697 1.00 94.19 200 ALA A C 1
ATOM 1589 O O . ALA A 1 200 ? 14.505 -0.720 3.188 1.00 94.19 200 ALA A O 1
ATOM 1590 N N . LEU A 1 201 ? 14.591 1.529 3.216 1.00 94.69 201 LEU A N 1
ATOM 1591 C CA . LEU A 1 201 ? 13.760 1.688 4.408 1.00 94.69 201 LEU A CA 1
ATOM 1592 C C . LEU A 1 201 ? 12.338 1.151 4.189 1.00 94.69 201 LEU A C 1
ATOM 1594 O O . LEU A 1 201 ? 11.808 0.437 5.043 1.00 94.69 201 LEU A O 1
ATOM 1598 N N . ALA A 1 202 ? 11.723 1.455 3.042 1.00 94.94 202 ALA A N 1
ATOM 1599 C CA . ALA A 1 202 ? 10.389 0.978 2.692 1.00 94.94 202 ALA A CA 1
ATOM 1600 C C . ALA A 1 202 ? 10.345 -0.551 2.584 1.00 94.94 202 ALA A C 1
ATOM 1602 O O . ALA A 1 202 ? 9.415 -1.159 3.115 1.00 94.94 202 ALA A O 1
ATOM 1603 N N . ILE A 1 203 ? 11.355 -1.172 1.964 1.00 95.69 203 ILE A N 1
ATOM 1604 C CA . ILE A 1 203 ? 11.494 -2.632 1.877 1.00 95.69 203 ILE A CA 1
ATOM 1605 C C . ILE A 1 203 ? 11.613 -3.234 3.275 1.00 95.69 203 ILE A C 1
ATOM 1607 O O . ILE A 1 203 ? 10.831 -4.118 3.623 1.00 95.69 203 ILE A O 1
ATOM 1611 N N . ALA A 1 204 ? 12.541 -2.742 4.100 1.00 96.00 204 ALA A N 1
ATOM 1612 C CA . ALA A 1 204 ? 12.758 -3.271 5.444 1.00 96.00 204 ALA A CA 1
ATOM 1613 C C . ALA A 1 204 ? 11.484 -3.173 6.299 1.00 96.00 204 ALA A C 1
ATOM 1615 O O . ALA A 1 204 ? 11.063 -4.144 6.935 1.00 96.00 204 ALA A O 1
ATOM 1616 N N . TYR A 1 205 ? 10.817 -2.019 6.250 1.00 95.62 205 TYR A N 1
ATOM 1617 C CA . TYR A 1 205 ? 9.563 -1.788 6.952 1.00 95.62 205 TYR A CA 1
ATOM 1618 C C . TYR A 1 205 ? 8.420 -2.677 6.433 1.00 95.62 205 TYR A C 1
ATOM 1620 O O . TYR A 1 205 ? 7.660 -3.236 7.229 1.00 95.62 205 TYR A O 1
ATOM 1628 N N . HIS A 1 206 ? 8.294 -2.849 5.114 1.00 95.62 206 HIS A N 1
ATOM 1629 C CA . HIS A 1 206 ? 7.258 -3.687 4.509 1.00 95.62 206 HIS A CA 1
ATOM 1630 C C . HIS A 1 206 ? 7.490 -5.178 4.805 1.00 95.62 206 HIS A C 1
ATOM 1632 O O . HIS A 1 206 ? 6.553 -5.894 5.145 1.00 95.62 206 HIS A O 1
ATOM 1638 N N . ILE A 1 207 ? 8.732 -5.660 4.798 1.00 96.00 207 ILE A N 1
ATOM 1639 C CA . ILE A 1 207 ? 9.034 -7.045 5.183 1.00 96.00 207 ILE A CA 1
ATOM 1640 C C . ILE A 1 207 ? 8.708 -7.271 6.665 1.00 96.00 207 ILE A C 1
ATOM 1642 O O . ILE A 1 207 ? 8.004 -8.224 7.003 1.00 96.00 207 ILE A O 1
ATOM 1646 N N . TRP A 1 208 ? 9.140 -6.371 7.555 1.00 95.12 208 TRP A N 1
ATOM 1647 C CA . TRP A 1 208 ? 8.832 -6.464 8.985 1.00 95.12 208 TRP A CA 1
ATOM 1648 C C . TRP A 1 208 ? 7.321 -6.443 9.262 1.00 95.12 208 TRP A C 1
ATOM 1650 O O . TRP A 1 208 ? 6.799 -7.274 10.014 1.00 95.12 208 TRP A O 1
ATOM 1660 N N . GLY A 1 209 ? 6.599 -5.515 8.627 1.00 92.44 209 GLY A N 1
ATOM 1661 C CA . GLY A 1 209 ? 5.143 -5.432 8.696 1.00 92.44 209 GLY A CA 1
ATOM 1662 C C . GLY A 1 209 ? 4.471 -6.709 8.191 1.00 92.44 209 GLY A C 1
ATOM 1663 O O . GLY A 1 209 ? 3.577 -7.225 8.862 1.00 92.44 209 GLY A O 1
ATOM 1664 N N . GLY A 1 210 ? 4.956 -7.262 7.078 1.00 92.44 210 GLY A N 1
ATOM 1665 C CA . GLY A 1 210 ? 4.499 -8.528 6.512 1.00 92.44 210 GLY A CA 1
ATOM 1666 C C . GLY A 1 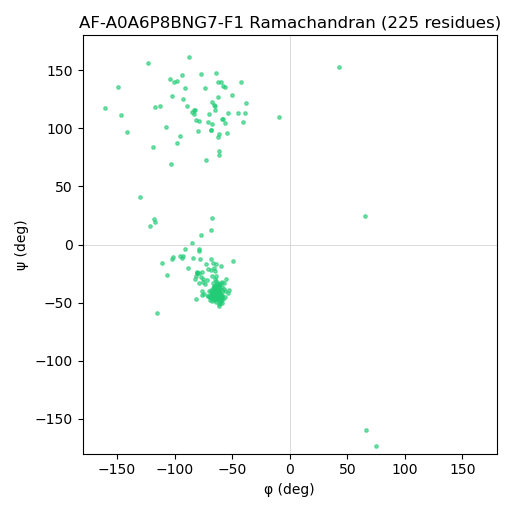210 ? 4.675 -9.695 7.481 1.00 92.44 210 GLY A C 1
ATOM 1667 O O . GLY A 1 210 ? 3.712 -10.401 7.762 1.00 92.44 210 GLY A O 1
ATOM 1668 N N . ILE A 1 211 ? 5.855 -9.848 8.091 1.00 93.88 211 ILE A N 1
ATOM 1669 C CA . ILE A 1 211 ? 6.116 -10.886 9.104 1.00 93.88 211 ILE A CA 1
ATOM 1670 C C . ILE A 1 211 ? 5.173 -10.731 10.304 1.00 93.88 211 ILE A C 1
ATOM 1672 O O . ILE A 1 211 ? 4.620 -11.717 10.795 1.00 93.88 211 ILE A O 1
ATOM 1676 N N . ARG A 1 212 ? 4.953 -9.499 10.782 1.00 90.06 212 ARG A N 1
ATOM 1677 C CA . ARG A 1 212 ? 4.014 -9.227 11.881 1.00 90.06 212 ARG A CA 1
ATOM 1678 C C . ARG A 1 212 ? 2.584 -9.638 11.519 1.00 90.06 212 ARG A C 1
ATOM 1680 O O . ARG A 1 212 ? 1.913 -10.220 12.370 1.00 90.06 212 ARG A O 1
ATOM 1687 N N . HIS A 1 213 ? 2.134 -9.337 10.300 1.00 88.75 213 HIS A N 1
ATOM 1688 C CA . HIS A 1 213 ? 0.820 -9.734 9.787 1.00 88.75 213 HIS A CA 1
ATOM 1689 C C . HIS A 1 213 ? 0.699 -11.256 9.674 1.00 88.75 213 HIS A C 1
ATOM 1691 O O . HIS A 1 213 ? -0.203 -11.828 10.278 1.00 88.75 213 HIS A O 1
ATOM 1697 N N . LEU A 1 214 ? 1.675 -11.922 9.052 1.00 91.19 214 LEU A N 1
ATOM 1698 C CA . LEU A 1 214 ? 1.721 -13.384 8.969 1.00 91.19 214 LEU A CA 1
ATOM 1699 C C . LEU A 1 214 ? 1.672 -14.023 10.361 1.00 91.19 214 LEU A C 1
ATOM 1701 O O . LEU A 1 214 ? 0.890 -14.936 10.607 1.00 91.19 214 LEU A O 1
ATOM 1705 N N . ARG A 1 215 ? 2.448 -13.512 11.324 1.00 90.69 215 ARG A N 1
ATOM 1706 C CA . ARG A 1 215 ? 2.413 -13.994 12.712 1.00 90.69 215 ARG A CA 1
ATOM 1707 C C . ARG A 1 215 ? 1.040 -13.811 13.358 1.00 90.69 215 ARG A C 1
ATOM 1709 O O . ARG A 1 215 ? 0.660 -14.641 14.177 1.00 90.69 215 ARG A O 1
ATOM 1716 N N . GLN A 1 216 ? 0.311 -12.745 13.039 1.00 86.31 216 GLN A N 1
ATOM 1717 C CA . GLN A 1 216 ? -1.049 -12.535 13.536 1.00 86.31 216 GLN A CA 1
ATOM 1718 C C . GLN A 1 216 ? -2.034 -13.528 12.905 1.00 86.31 216 GLN A C 1
ATOM 1720 O O . GLN A 1 216 ? -2.856 -14.092 13.626 1.00 86.31 216 GLN A O 1
ATOM 1725 N N . ASP A 1 217 ? -1.893 -13.810 11.612 1.00 87.06 217 ASP A N 1
ATOM 1726 C CA . ASP A 1 217 ? -2.731 -14.770 10.889 1.00 87.06 217 ASP A CA 1
ATOM 1727 C C . ASP A 1 217 ? -2.498 -16.210 11.386 1.00 87.06 217 ASP A C 1
ATOM 1729 O O . ASP A 1 217 ? -3.449 -16.940 11.668 1.00 87.06 217 ASP A O 1
ATOM 1733 N N . PHE A 1 218 ? -1.237 -16.602 11.608 1.00 84.19 218 PHE A N 1
ATOM 1734 C CA . PHE A 1 218 ? -0.884 -17.905 12.188 1.00 84.19 218 PHE A CA 1
ATOM 1735 C C . PHE A 1 218 ? -1.131 -17.976 13.708 1.00 84.19 218 PHE A C 1
ATOM 1737 O O . PHE A 1 218 ? -1.468 -19.032 14.244 1.00 84.19 218 PHE A O 1
ATOM 1744 N N . GLY A 1 219 ? -0.976 -16.860 14.425 1.00 65.25 219 GLY A N 1
ATOM 1745 C CA . GLY A 1 219 ? -1.139 -16.759 15.879 1.00 65.25 219 GLY A CA 1
ATOM 1746 C C . GLY A 1 219 ? -2.595 -16.677 16.341 1.00 65.25 219 GLY A C 1
ATOM 1747 O O . GLY A 1 219 ? -2.904 -17.113 17.452 1.00 65.25 219 GLY A O 1
ATOM 1748 N N . GLY A 1 220 ? -3.510 -16.207 15.486 1.00 55.72 220 GLY A N 1
ATOM 1749 C CA . GLY A 1 220 ? -4.956 -16.201 15.736 1.00 55.72 220 GLY A CA 1
ATOM 1750 C C . GLY A 1 220 ? -5.552 -17.597 15.972 1.00 55.72 220 GLY A C 1
ATOM 1751 O O . GLY A 1 220 ? -6.601 -17.723 16.601 1.00 55.72 220 GLY A O 1
ATOM 1752 N N . LEU A 1 221 ? -4.845 -18.659 15.566 1.00 52.19 221 LEU A N 1
ATOM 1753 C CA . LEU A 1 221 ? -5.195 -20.053 15.859 1.00 52.19 221 LEU A CA 1
ATOM 1754 C C . LEU A 1 221 ? -4.831 -20.506 17.287 1.00 52.19 221 LEU A C 1
ATOM 1756 O O . LEU A 1 221 ? -5.293 -21.560 17.718 1.00 52.19 221 LEU A O 1
ATOM 1760 N N . ARG A 1 222 ? -4.034 -19.741 18.051 1.00 50.81 222 ARG A N 1
ATOM 1761 C CA . ARG A 1 222 ? -3.465 -20.174 19.348 1.00 50.81 222 ARG A CA 1
ATOM 1762 C C . ARG A 1 222 ? -3.926 -19.336 20.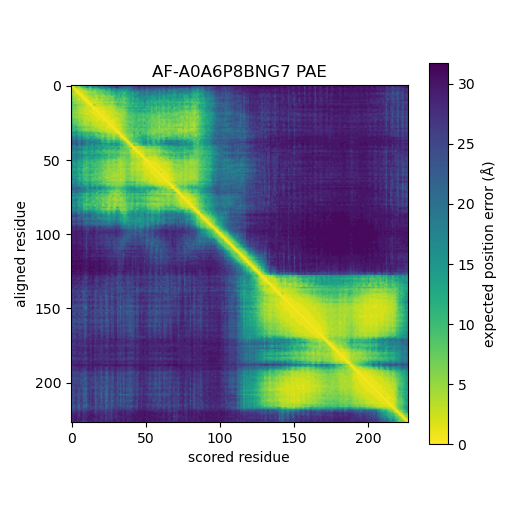555 1.00 50.81 222 ARG A C 1
ATOM 1764 O O . ARG A 1 222 ? -3.293 -19.357 21.607 1.00 50.81 222 ARG A O 1
ATOM 1771 N N . GLY A 1 223 ? -5.037 -18.606 20.422 1.00 49.44 223 GLY A N 1
ATOM 1772 C CA . GLY A 1 223 ? -5.458 -17.570 21.374 1.00 49.44 223 GLY A CA 1
ATOM 1773 C C . GLY A 1 223 ? -6.902 -17.654 21.871 1.00 49.44 223 GLY A C 1
ATOM 1774 O O . GLY A 1 223 ? -7.544 -16.622 22.009 1.00 49.44 223 GLY A O 1
ATOM 1775 N N . LYS A 1 224 ? -7.431 -18.845 22.169 1.00 47.94 224 LYS A N 1
ATOM 1776 C CA . LYS A 1 224 ? -8.551 -18.976 23.122 1.00 47.94 224 LYS A CA 1
ATOM 1777 C C . LYS A 1 224 ? -8.007 -19.486 24.450 1.00 47.94 224 LYS A C 1
ATOM 1779 O O . LYS A 1 224 ? -8.224 -20.634 24.820 1.00 47.94 224 LYS A O 1
ATOM 1784 N N . ARG A 1 225 ? -7.236 -18.644 25.143 1.00 52.53 225 ARG A N 1
ATOM 1785 C CA . ARG A 1 225 ? -6.926 -18.878 26.554 1.00 52.53 225 ARG A CA 1
ATOM 1786 C C . ARG A 1 225 ? -8.102 -18.329 27.356 1.00 52.53 225 ARG A C 1
ATOM 1788 O O . ARG A 1 225 ? -8.362 -17.133 27.324 1.00 52.53 225 ARG A O 1
ATOM 1795 N N . LEU A 1 226 ? -8.818 -19.262 27.973 1.00 51.56 226 LEU A N 1
ATOM 1796 C CA . LEU A 1 226 ? -9.923 -19.077 28.907 1.00 51.56 226 LEU A CA 1
ATOM 1797 C C . LEU A 1 226 ? -9.681 -17.882 29.843 1.00 51.56 226 LEU A C 1
ATOM 1799 O O . LEU A 1 226 ? -8.692 -17.872 30.576 1.00 51.56 226 LEU A O 1
ATOM 1803 N N . LYS A 1 227 ? -10.602 -16.923 29.819 1.00 39.78 227 LYS A N 1
ATOM 1804 C CA . LYS A 1 227 ? -11.099 -16.192 30.984 1.00 39.78 227 LYS A CA 1
ATOM 1805 C C . LYS A 1 227 ? -12.585 -15.954 30.765 1.00 39.78 227 LYS A C 1
ATOM 1807 O O . LYS A 1 227 ? -12.949 -15.680 29.598 1.00 39.78 227 LYS A O 1
#

Radius of gyration: 30.05 Å; Cα contacts (8 Å, |Δi|>4): 89; chains: 1; bounding box: 83×54×56 Å

Mean predicted aligned error: 19.92 Å

Foldseek 3Di:
DPPVVVQCCDLVNDVVNVVVVCVVVLVVCLQLVAADAPPVDPVVVVVDDPVVVVVNVVSVVSSVVCVVDVHTDDPVSSVVDDNHPHPPVVVVVCVVDDDDDDDDDPDDDDDDPDPDDDDPPPPPPPPPPDDPDDVVPDDDDPVNVLVVLLVVLVVLLVVVVVVVVVVCVVCPCCCVVDPVNVVCLVVVPPVNVVSVVSNVVSVVSNVVSVVVVVCCVVCVVPPPDDD

InterPro domains:
  IPR000701 Succinate dehydrogenase/fumarate reductase type B, transmembrane subunit [PF01127] (126-219)
  IPR014314 Succinate dehydrogenase, cytochrome b556 subunit [PTHR10978] (85-219)
  IPR014314 Succinate dehydrogenase, cytochrome b556 subunit [cd03499] (129-219)
  IPR034804 Fumarate reductase/succinate dehydrogenase, transmembrane subunit [G3DSA:1.20.1300.10] (111-225)
  IPR034804 Fumarate reductase/succinate dehydrogenase, transmembrane subunit [SSF81343] (123-221)
  IPR036544 Cytochrome b-c1 complex subunit 7 superfamily [G3DSA:1.10.1090.10] (15-99)
  IPR036544 Cytochrome b-c1 complex subunit 7 superfamily [SSF81524] (7-88)